Protein AF-A0AA45R4R8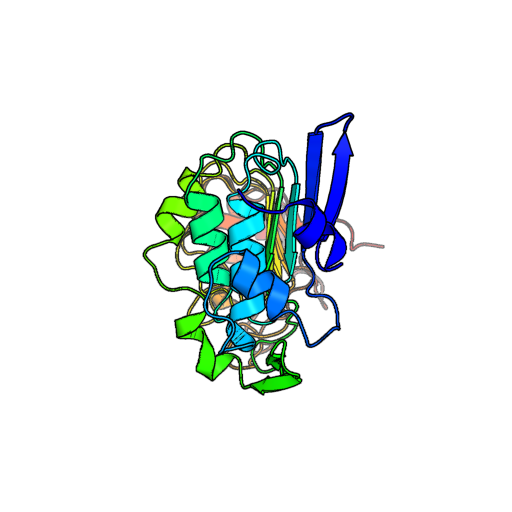-F1 (afdb_monomer_lite)

Organism: NCBI:txid103721

Secondary structure (DSSP, 8-state):
---HHHHHHTSSEEEEEETTEEEEEEEE--S-S--HHHHHHTTS-TT-GGGHHHHHHHHHHTSGGGTT-SEEEEE-SSHHHHHHHHHHHHHTS--TT--EEEEE---SSTTS-EE-TTS-EE-HHHHHHHH--SSHHHHHHHT-TT--EEEEES---B-----SS--EEEEES--BGGG-SS-S--TT-SEEEEE-S--TTSSPBPGGGGGG--TTT-TT--EEE-TT--B-TTS-HHHHHHH-GGGGG-SEEE---SSPPPTTTHHHHTTPBPPS---

Foldseek 3Di:
DQPVVVLVVQVQWDFDDDVQATAEIAGDRDQDQDCQVNLVVLVHDSPDSLQVSQSSLLSVLLDPRCLNYQEYEYAAQSLLNRQLSNLLSLLVAQNPRHAYYHDEHADQEQQPFGAGSNRDTDRSVVSLVSNDDDDSQVSSLVSHQNYAYYEYEYANADAADPHLRHAAYEYHEQHHPPQQQDHLADANHQEYAYQYQATNVRHQAALCSLLSPACVRHVNYAEYACQNGGHDPVDDNLVSLLPRNCLVRHQEYEHNDPDDDDPVSCVSCVNHDYDPPDD

InterPro domains:
  IPR032675 Leucine-rich repeat domain superfamily [G3DSA:3.80.10.10] (44-259)

Structure (mmCIF, N/CA/C/O backbone):
data_AF-A0AA45R4R8-F1
#
_entry.id   AF-A0AA45R4R8-F1
#
loop_
_atom_site.group_PDB
_atom_site.id
_atom_site.type_symbol
_atom_site.label_atom_id
_atom_site.label_alt_id
_atom_site.label_comp_id
_atom_site.label_asym_id
_atom_site.label_entity_id
_atom_site.label_seq_id
_atom_site.pdbx_PDB_ins_code
_atom_site.Cartn_x
_atom_site.Cartn_y
_atom_site.Cartn_z
_atom_site.occupancy
_atom_site.B_iso_or_equiv
_atom_site.auth_seq_id
_atom_site.auth_comp_id
_atom_site.auth_asym_id
_atom_site.auth_atom_id
_atom_site.pdbx_PDB_model_num
ATOM 1 N N . MET A 1 1 ? 11.208 4.753 -28.226 1.00 48.00 1 MET A N 1
ATOM 2 C CA . MET A 1 1 ? 10.082 3.809 -28.359 1.00 48.00 1 MET A CA 1
ATOM 3 C C . MET A 1 1 ? 10.448 2.648 -27.467 1.00 48.00 1 MET A C 1
ATOM 5 O O . MET A 1 1 ? 11.477 2.042 -27.729 1.00 48.00 1 MET A O 1
ATOM 9 N N . THR A 1 2 ? 9.737 2.469 -26.357 1.00 63.12 2 THR A N 1
ATOM 10 C CA . THR A 1 2 ? 10.031 1.411 -25.384 1.00 63.12 2 THR A CA 1
ATOM 11 C C . THR A 1 2 ? 9.861 0.058 -26.068 1.00 63.12 2 THR A C 1
ATOM 13 O O . THR A 1 2 ? 8.825 -0.179 -26.685 1.00 63.12 2 THR A O 1
ATOM 16 N N . ASP A 1 3 ? 10.874 -0.805 -26.006 1.00 75.25 3 ASP A N 1
ATOM 17 C CA . ASP A 1 3 ? 10.764 -2.176 -26.508 1.00 75.25 3 ASP A CA 1
ATOM 18 C C . ASP A 1 3 ? 9.999 -3.016 -25.477 1.00 75.25 3 ASP A C 1
ATOM 20 O O . ASP A 1 3 ? 10.563 -3.613 -24.557 1.00 75.25 3 ASP A O 1
ATOM 24 N N . PHE A 1 4 ? 8.672 -2.973 -25.586 1.00 81.25 4 PHE A N 1
ATOM 25 C CA . PHE A 1 4 ? 7.764 -3.654 -24.670 1.00 81.25 4 PHE A CA 1
ATOM 26 C C . PHE A 1 4 ? 7.923 -5.182 -24.719 1.00 81.25 4 PHE A C 1
ATOM 28 O O . PHE A 1 4 ? 7.744 -5.866 -23.709 1.00 81.25 4 PHE A O 1
ATOM 35 N N . ASP A 1 5 ? 8.309 -5.730 -25.874 1.00 82.69 5 ASP A N 1
ATOM 36 C CA . ASP A 1 5 ? 8.581 -7.158 -26.021 1.00 82.69 5 ASP A CA 1
ATOM 37 C C . ASP A 1 5 ? 9.864 -7.556 -25.286 1.00 82.69 5 ASP A C 1
ATOM 39 O O . ASP A 1 5 ? 9.907 -8.627 -24.671 1.00 82.69 5 ASP A O 1
ATOM 43 N N . ALA A 1 6 ? 10.876 -6.685 -25.261 1.00 85.25 6 ALA A N 1
ATOM 44 C CA . ALA A 1 6 ? 12.067 -6.889 -24.442 1.00 85.25 6 ALA A CA 1
ATOM 45 C C . ALA A 1 6 ? 11.764 -6.826 -22.932 1.00 85.25 6 ALA A C 1
ATOM 47 O O . ALA A 1 6 ? 12.234 -7.690 -22.192 1.00 85.25 6 ALA A O 1
ATOM 48 N N . LEU A 1 7 ? 10.915 -5.892 -22.477 1.00 87.88 7 LEU A N 1
ATOM 49 C CA . LEU A 1 7 ? 10.442 -5.849 -21.080 1.00 87.88 7 LEU A CA 1
ATOM 50 C C . LEU A 1 7 ? 9.675 -7.120 -20.688 1.00 87.88 7 LEU A C 1
ATOM 52 O O . LEU A 1 7 ? 9.859 -7.643 -19.590 1.00 87.88 7 LEU A O 1
ATOM 56 N N . ARG A 1 8 ? 8.838 -7.648 -21.589 1.00 85.38 8 ARG A N 1
ATOM 57 C CA . ARG A 1 8 ? 8.123 -8.914 -21.368 1.00 85.38 8 ARG A CA 1
ATOM 58 C C . ARG A 1 8 ? 9.086 -10.105 -21.322 1.00 85.38 8 ARG A C 1
ATOM 60 O O . ARG A 1 8 ? 8.901 -11.015 -20.519 1.00 85.38 8 ARG A O 1
ATOM 67 N N . SER A 1 9 ? 10.111 -10.097 -22.172 1.00 87.88 9 SER A N 1
ATOM 68 C CA . SER A 1 9 ? 11.097 -11.179 -22.277 1.00 87.88 9 SER A CA 1
ATOM 69 C C . SER A 1 9 ? 12.081 -11.228 -21.103 1.00 87.88 9 SER A C 1
ATOM 71 O O . SER A 1 9 ? 12.643 -12.289 -20.845 1.00 87.88 9 SER A O 1
ATOM 73 N N . ASP A 1 10 ? 12.264 -10.122 -20.371 1.00 90.62 10 ASP A N 1
ATOM 74 C CA . ASP A 1 10 ? 13.063 -10.071 -19.135 1.00 90.62 10 ASP A CA 1
ATOM 75 C C . ASP A 1 10 ? 12.525 -11.007 -18.036 1.00 90.62 10 ASP A C 1
ATOM 77 O O . ASP A 1 10 ? 13.273 -11.465 -17.174 1.00 90.62 10 ASP A O 1
ATOM 81 N N . GLY A 1 11 ? 11.225 -11.315 -18.073 1.00 90.25 11 GLY A N 1
ATOM 82 C CA . GLY A 1 11 ? 10.581 -12.231 -17.132 1.00 90.25 11 GLY A CA 1
ATOM 83 C C . GLY A 1 11 ? 10.230 -11.613 -15.778 1.00 90.25 11 GLY A C 1
ATOM 84 O O . GLY A 1 11 ? 9.613 -12.297 -14.964 1.00 90.25 11 GLY A O 1
ATOM 85 N N . SER A 1 12 ? 10.563 -10.337 -15.537 1.00 94.12 12 SER A N 1
ATOM 86 C CA . SER A 1 12 ? 10.172 -9.637 -14.301 1.00 94.12 12 SER A CA 1
ATOM 87 C C . SER A 1 12 ? 8.711 -9.177 -14.278 1.00 94.12 12 SER A C 1
ATOM 89 O O . SER A 1 12 ? 8.195 -8.805 -13.227 1.00 94.12 12 SER A O 1
ATOM 91 N N . TRP A 1 13 ? 8.036 -9.195 -15.431 1.00 94.81 13 TRP A N 1
ATOM 92 C CA . TRP A 1 13 ? 6.640 -8.789 -15.579 1.00 94.81 13 TRP A CA 1
ATOM 93 C C . TRP A 1 13 ? 5.748 -9.980 -15.913 1.00 94.81 13 TRP A C 1
ATOM 95 O O . TRP A 1 13 ? 5.950 -10.664 -16.917 1.00 94.81 13 TRP A O 1
ATOM 105 N N . GLN A 1 14 ? 4.705 -10.172 -15.113 1.00 95.38 14 GLN A N 1
ATOM 106 C CA . GLN A 1 14 ? 3.594 -11.068 -15.421 1.00 95.38 14 GLN A CA 1
ATOM 107 C C . GLN A 1 14 ? 2.384 -10.215 -15.788 1.00 95.38 14 GLN A C 1
ATOM 109 O O . GLN A 1 14 ? 2.010 -9.314 -15.041 1.00 95.38 14 GLN A O 1
ATOM 114 N N . LEU A 1 15 ? 1.799 -10.463 -16.959 1.00 95.62 15 LEU A N 1
ATOM 115 C CA . LEU A 1 15 ? 0.770 -9.601 -17.537 1.00 95.62 15 LEU A CA 1
ATOM 116 C C . LEU A 1 15 ? -0.532 -10.370 -17.720 1.00 95.62 15 LEU A C 1
ATOM 118 O O . LEU A 1 15 ? -0.541 -11.463 -18.287 1.00 95.62 15 LEU A O 1
ATOM 122 N N . THR A 1 16 ? -1.628 -9.746 -17.314 1.00 96.19 16 THR A N 1
ATOM 123 C CA . THR A 1 16 ? -2.989 -10.211 -17.575 1.00 96.19 16 THR A CA 1
ATOM 124 C C . THR A 1 16 ? -3.580 -9.367 -18.692 1.00 96.19 16 THR A C 1
ATOM 126 O O . THR A 1 16 ? -3.574 -8.134 -18.616 1.00 96.19 16 THR A O 1
ATOM 129 N N . THR A 1 17 ? -4.103 -10.018 -19.732 1.00 94.12 17 THR A N 1
ATOM 130 C CA . THR A 1 17 ? -4.725 -9.340 -20.871 1.00 94.12 17 THR A CA 1
ATOM 131 C C . THR A 1 17 ? -6.212 -9.647 -20.982 1.00 94.12 17 THR A C 1
ATOM 133 O O . THR A 1 17 ? -6.658 -10.770 -20.750 1.00 94.12 17 THR A O 1
ATOM 136 N N . THR A 1 18 ? -6.979 -8.643 -21.398 1.00 92.75 18 THR A N 1
ATOM 137 C CA . THR A 1 18 ? -8.381 -8.788 -21.795 1.00 92.75 18 THR A CA 1
ATOM 138 C C . THR A 1 18 ? -8.497 -8.373 -23.256 1.00 92.75 18 THR A C 1
ATOM 140 O O . THR A 1 18 ? -8.450 -7.189 -23.585 1.00 92.75 18 THR A O 1
ATOM 143 N N . GLY A 1 19 ? -8.604 -9.356 -24.152 1.00 91.19 19 GLY A N 1
ATOM 144 C CA . GLY A 1 19 ? -8.477 -9.109 -25.588 1.00 91.19 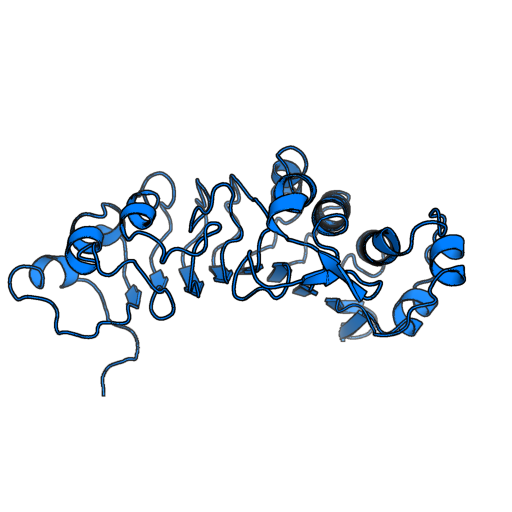19 GLY A CA 1
ATOM 145 C C . GLY A 1 19 ? -7.049 -8.692 -25.950 1.00 91.19 19 GLY A C 1
ATOM 146 O O . GLY A 1 19 ? -6.104 -9.429 -25.675 1.00 91.19 19 GLY A O 1
ATOM 147 N N . ASP A 1 20 ? -6.903 -7.524 -26.570 1.00 88.62 20 ASP A N 1
ATOM 148 C CA . ASP A 1 20 ? -5.627 -6.923 -26.978 1.00 88.62 20 ASP A CA 1
ATOM 149 C C . ASP A 1 20 ? -5.032 -5.960 -25.935 1.00 88.62 20 ASP A C 1
ATOM 151 O O . ASP A 1 20 ? -3.923 -5.462 -26.123 1.00 88.62 20 ASP A O 1
ATOM 155 N N . ARG A 1 21 ? -5.740 -5.712 -24.827 1.00 92.06 21 ARG A N 1
ATOM 156 C CA . ARG A 1 21 ? -5.342 -4.759 -23.782 1.00 92.06 21 ARG A CA 1
ATOM 157 C C . ARG A 1 21 ? -4.719 -5.454 -22.588 1.00 92.06 21 ARG A C 1
ATOM 159 O O . ARG A 1 21 ? -5.156 -6.536 -22.196 1.00 92.06 21 ARG A O 1
ATOM 166 N N . ILE A 1 22 ? -3.748 -4.794 -21.968 1.00 93.81 22 ILE A N 1
ATOM 167 C CA . ILE A 1 22 ? -3.160 -5.213 -20.695 1.00 93.81 22 ILE A CA 1
ATOM 168 C C . ILE A 1 22 ? -3.995 -4.593 -19.580 1.00 93.81 22 ILE A C 1
ATOM 170 O O . ILE A 1 22 ? -4.056 -3.375 -19.459 1.00 93.81 22 ILE A O 1
ATOM 174 N N . THR A 1 23 ? -4.648 -5.434 -18.784 1.00 96.69 23 THR A N 1
ATOM 175 C CA . THR A 1 23 ? -5.537 -5.000 -17.695 1.00 96.69 23 THR A CA 1
ATOM 176 C C . THR A 1 23 ? -4.943 -5.273 -16.319 1.00 96.69 23 THR A C 1
ATOM 178 O O . THR A 1 23 ? -5.336 -4.637 -15.349 1.00 96.69 23 THR A O 1
ATOM 181 N N . GLY A 1 24 ? -3.976 -6.185 -16.215 1.00 97.69 24 GLY A N 1
ATOM 182 C CA . GLY A 1 24 ? -3.270 -6.462 -14.967 1.00 97.69 24 GLY A CA 1
ATOM 183 C C . GLY A 1 24 ? -1.773 -6.615 -15.184 1.00 97.69 24 GLY A C 1
ATOM 184 O O . GLY A 1 24 ? -1.350 -7.120 -16.228 1.00 97.69 24 GLY A O 1
ATOM 185 N N . ALA A 1 25 ? -0.978 -6.209 -14.199 1.00 97.44 25 ALA A N 1
ATOM 186 C CA . ALA A 1 25 ? 0.463 -6.423 -14.209 1.00 97.44 25 ALA A CA 1
ATOM 187 C C . ALA A 1 25 ? 0.996 -6.708 -12.803 1.00 97.44 25 ALA A C 1
ATOM 189 O O . ALA A 1 25 ? 0.637 -6.025 -11.851 1.00 97.44 25 ALA A O 1
ATOM 190 N N . VAL A 1 26 ? 1.890 -7.688 -12.697 1.00 97.50 26 VAL A N 1
ATOM 191 C CA . VAL A 1 26 ? 2.641 -8.002 -11.479 1.00 97.50 26 VAL A CA 1
ATOM 192 C C . VAL A 1 26 ? 4.124 -7.897 -11.800 1.00 97.50 26 VAL A C 1
ATOM 194 O O . VAL A 1 26 ? 4.614 -8.573 -12.709 1.00 97.50 26 VAL A O 1
ATOM 197 N N . PHE A 1 27 ? 4.836 -7.061 -11.054 1.00 96.12 27 PHE A N 1
ATOM 198 C CA . PHE A 1 27 ? 6.282 -6.930 -11.126 1.00 96.12 27 PHE A CA 1
ATOM 199 C C . PHE A 1 27 ? 6.950 -7.674 -9.977 1.00 96.12 27 PHE A C 1
ATOM 201 O O . PHE A 1 27 ? 6.697 -7.387 -8.806 1.00 96.12 27 PHE A O 1
ATOM 208 N N . ARG A 1 28 ? 7.845 -8.596 -10.326 1.00 94.25 28 ARG A N 1
ATOM 209 C CA . ARG A 1 28 ? 8.790 -9.247 -9.415 1.00 94.25 28 ARG A CA 1
ATOM 210 C C . ARG A 1 28 ? 10.097 -9.407 -10.164 1.00 94.25 28 ARG A C 1
ATOM 212 O O . ARG A 1 28 ? 10.117 -10.092 -11.182 1.00 94.25 28 ARG A O 1
ATOM 219 N N . LEU A 1 29 ? 11.176 -8.804 -9.677 1.00 92.00 29 LEU A N 1
ATOM 220 C CA . LEU A 1 29 ? 12.453 -8.852 -10.381 1.00 92.00 29 LEU A CA 1
ATOM 221 C C . LEU A 1 29 ? 12.914 -10.305 -10.597 1.00 92.00 29 LEU A C 1
ATOM 223 O O . LEU A 1 29 ? 13.126 -11.057 -9.645 1.00 92.00 29 LEU A O 1
ATOM 227 N N . ALA A 1 30 ? 13.069 -10.713 -11.858 1.00 90.06 30 ALA A N 1
ATOM 228 C CA . ALA A 1 30 ? 13.475 -12.073 -12.179 1.00 90.06 30 ALA A CA 1
ATOM 229 C C . ALA A 1 30 ? 14.954 -12.316 -11.805 1.00 90.06 30 ALA A C 1
ATOM 231 O O . ALA A 1 30 ? 15.800 -11.427 -11.976 1.00 90.06 30 ALA A O 1
ATOM 232 N N . PRO A 1 31 ? 15.310 -13.523 -11.333 1.00 77.50 31 PRO A N 1
ATOM 233 C CA . PRO A 1 31 ? 16.672 -13.843 -10.918 1.00 77.50 31 PRO A CA 1
ATOM 234 C C . PRO A 1 31 ? 17.593 -14.063 -12.132 1.00 77.50 31 PRO A C 1
ATOM 236 O O . PRO A 1 31 ? 17.804 -15.191 -12.566 1.00 77.50 31 PRO A O 1
ATOM 239 N N . THR A 1 32 ? 18.155 -12.986 -12.687 1.00 68.88 32 THR A N 1
ATOM 240 C CA . THR A 1 32 ? 19.119 -13.008 -13.808 1.00 68.88 32 THR A CA 1
ATOM 241 C C . THR A 1 32 ? 19.990 -11.735 -13.807 1.00 68.88 32 THR A C 1
ATOM 243 O O . THR A 1 32 ? 19.524 -10.663 -14.182 1.00 68.88 32 THR A O 1
ATOM 246 N N . PRO A 1 33 ? 21.270 -11.793 -13.394 1.00 65.31 33 PRO A N 1
ATOM 247 C CA . PRO A 1 33 ? 22.048 -10.591 -13.074 1.00 65.31 33 PRO A CA 1
ATOM 248 C C . PRO A 1 33 ? 22.638 -9.818 -14.269 1.00 65.31 33 PRO A C 1
ATOM 250 O O . PRO A 1 33 ? 23.415 -8.900 -14.034 1.00 65.31 33 PRO A O 1
ATOM 253 N N . ASP A 1 34 ? 22.308 -10.129 -15.529 1.00 78.44 34 ASP A N 1
ATOM 254 C CA . ASP A 1 34 ? 22.766 -9.317 -16.672 1.00 78.44 34 ASP A CA 1
ATOM 255 C C . ASP A 1 34 ? 21.592 -8.776 -17.493 1.00 78.44 34 ASP A C 1
ATOM 257 O O . ASP A 1 34 ? 21.043 -9.448 -18.365 1.00 78.44 34 ASP A O 1
ATOM 261 N N . ARG A 1 35 ? 21.217 -7.531 -17.186 1.00 90.50 35 ARG A N 1
ATOM 262 C CA . ARG A 1 35 ? 20.201 -6.740 -17.894 1.00 90.50 35 ARG A CA 1
ATOM 263 C C . ARG A 1 35 ? 20.814 -5.546 -18.606 1.00 90.50 35 ARG A C 1
ATOM 265 O O . ARG A 1 35 ? 20.089 -4.668 -19.070 1.00 90.50 35 ARG A O 1
ATOM 272 N N . ARG A 1 36 ? 22.145 -5.497 -18.703 1.00 92.44 36 ARG A N 1
ATOM 273 C CA . ARG A 1 36 ? 22.871 -4.311 -19.154 1.00 92.44 36 ARG A CA 1
ATOM 274 C C . ARG A 1 36 ? 22.377 -3.834 -20.518 1.00 92.44 36 ARG A C 1
ATOM 276 O O . ARG A 1 36 ? 22.030 -2.670 -20.672 1.00 92.44 36 ARG A O 1
ATOM 283 N N . ALA A 1 37 ? 22.285 -4.752 -21.481 1.00 90.88 37 ALA A N 1
ATOM 284 C CA . ALA A 1 37 ? 21.843 -4.437 -22.837 1.00 90.88 37 ALA A CA 1
ATOM 285 C C . ALA A 1 37 ? 20.395 -3.916 -22.887 1.00 90.88 37 ALA A C 1
ATOM 287 O O . ALA A 1 37 ? 20.102 -3.006 -23.658 1.00 90.88 37 ALA A O 1
ATOM 288 N N . LEU A 1 38 ? 19.501 -4.462 -22.055 1.00 92.25 38 LEU A N 1
ATOM 289 C CA . LEU A 1 38 ? 18.117 -3.997 -21.952 1.00 92.25 38 LEU A CA 1
ATOM 290 C C . LEU A 1 38 ? 18.064 -2.580 -21.369 1.00 92.25 38 LEU A C 1
ATOM 292 O O . LEU A 1 38 ? 17.417 -1.709 -21.937 1.00 92.25 38 LEU A O 1
ATOM 296 N N . VAL A 1 39 ? 18.791 -2.326 -20.283 1.00 93.12 39 VAL A N 1
ATOM 297 C CA . VAL A 1 39 ? 18.846 -1.009 -19.630 1.00 93.12 39 VAL A CA 1
ATOM 298 C C . VAL A 1 39 ? 19.445 0.056 -20.556 1.00 93.12 39 VAL A C 1
ATOM 300 O O . VAL A 1 39 ? 18.885 1.146 -20.669 1.00 93.12 39 VAL A O 1
ATOM 303 N N . GLU A 1 40 ? 20.517 -0.270 -21.288 1.00 92.31 40 GLU A N 1
ATOM 304 C CA . GLU A 1 40 ? 21.096 0.616 -22.311 1.00 92.31 40 GLU A CA 1
ATOM 305 C C . GLU A 1 40 ? 20.094 0.890 -23.446 1.00 92.31 40 GLU A C 1
ATOM 307 O O . GLU A 1 40 ? 19.953 2.033 -23.885 1.00 92.31 40 GLU A O 1
ATOM 312 N N . ALA A 1 41 ? 19.348 -0.127 -23.895 1.00 90.31 41 ALA A N 1
ATOM 313 C CA . ALA A 1 41 ? 18.316 0.026 -24.924 1.00 90.31 41 ALA A CA 1
ATOM 314 C C . ALA A 1 41 ? 17.124 0.882 -24.459 1.00 90.31 41 ALA A C 1
ATOM 316 O O . ALA A 1 41 ? 16.517 1.586 -25.269 1.00 90.31 41 ALA A O 1
ATOM 317 N N . LEU A 1 42 ? 16.817 0.866 -23.158 1.00 90.50 42 LEU A N 1
ATOM 318 C CA . LEU A 1 42 ? 15.832 1.745 -22.521 1.00 90.50 42 LEU A CA 1
ATOM 319 C C . LEU A 1 42 ? 16.356 3.179 -22.309 1.00 90.50 42 LEU A C 1
ATOM 321 O O . LEU A 1 42 ? 15.588 4.055 -21.920 1.00 90.50 42 LEU A O 1
ATOM 325 N N . GLY A 1 43 ? 17.630 3.445 -22.621 1.00 87.44 43 GLY A N 1
ATOM 326 C CA . GLY A 1 43 ? 18.230 4.780 -22.585 1.00 87.44 43 GLY A CA 1
ATOM 327 C C . GLY A 1 43 ? 18.735 5.215 -21.210 1.00 87.44 43 GLY A C 1
ATOM 328 O O . GLY A 1 43 ? 18.973 6.406 -21.010 1.00 87.44 43 GLY A O 1
ATOM 329 N N . ALA A 1 44 ? 18.900 4.281 -20.273 1.00 89.81 44 ALA A N 1
ATOM 330 C CA . ALA A 1 44 ? 19.420 4.551 -18.937 1.00 89.81 44 ALA A CA 1
ATOM 331 C C . ALA A 1 44 ? 20.902 4.163 -18.807 1.00 89.81 44 ALA A C 1
ATOM 333 O O . ALA A 1 44 ? 21.440 3.388 -19.602 1.00 89.81 44 ALA A O 1
ATOM 334 N N . ASP A 1 45 ? 21.571 4.704 -17.785 1.00 87.94 45 ASP A N 1
ATOM 335 C CA . ASP A 1 45 ? 22.930 4.288 -17.447 1.00 87.94 45 ASP A CA 1
ATOM 336 C C . ASP A 1 45 ? 22.922 2.861 -16.882 1.00 87.94 45 ASP A C 1
ATOM 338 O O . ASP A 1 45 ? 22.366 2.598 -15.818 1.00 87.94 45 ASP A O 1
ATOM 342 N N . ALA A 1 46 ? 23.564 1.939 -17.597 1.00 89.12 46 ALA A N 1
ATOM 343 C CA . ALA A 1 46 ? 23.682 0.546 -17.186 1.00 89.12 46 ALA A CA 1
ATOM 344 C C . ALA A 1 46 ? 24.967 0.246 -16.392 1.00 89.12 46 ALA A C 1
ATOM 346 O O . ALA A 1 46 ? 25.341 -0.919 -16.237 1.00 89.12 46 ALA A O 1
ATOM 347 N N . SER A 1 47 ? 25.693 1.270 -15.934 1.00 89.75 47 SER A N 1
ATOM 348 C CA . SER A 1 47 ? 26.885 1.107 -15.094 1.00 89.75 47 SER A CA 1
ATOM 349 C C . SER A 1 47 ? 26.569 0.656 -13.664 1.00 89.75 47 SER A C 1
ATOM 351 O O . SER A 1 47 ? 27.412 -0.006 -13.058 1.00 89.75 47 SER A O 1
ATOM 353 N N . ASP A 1 48 ? 25.359 0.942 -13.175 1.00 88.38 48 ASP A N 1
ATOM 354 C CA . ASP A 1 48 ? 24.907 0.624 -11.821 1.00 88.38 48 ASP A CA 1
ATOM 355 C C . ASP A 1 48 ? 23.730 -0.372 -11.830 1.00 88.38 48 ASP A C 1
ATOM 357 O O . ASP A 1 48 ? 22.589 0.018 -12.098 1.00 88.38 48 ASP A O 1
ATOM 361 N N . PRO A 1 49 ? 23.984 -1.665 -11.553 1.00 88.06 49 PRO A N 1
ATOM 362 C CA . PRO A 1 49 ? 22.941 -2.680 -11.523 1.00 88.06 49 PRO A CA 1
ATOM 363 C C . PRO A 1 49 ? 21.872 -2.496 -10.441 1.00 88.06 49 PRO A C 1
ATOM 365 O O . PRO A 1 49 ? 20.754 -2.961 -10.647 1.00 88.06 49 PRO A O 1
ATOM 368 N N . GLU A 1 50 ? 22.164 -1.793 -9.339 1.00 86.12 50 GLU A N 1
ATOM 369 C CA . GLU A 1 50 ? 21.177 -1.533 -8.273 1.00 86.12 50 GLU A CA 1
ATOM 370 C C . GLU A 1 50 ? 20.067 -0.572 -8.747 1.00 86.12 50 GLU A C 1
ATOM 372 O O . GLU A 1 50 ? 18.990 -0.514 -8.161 1.00 86.12 50 GLU A O 1
ATOM 377 N N . GLN A 1 51 ? 20.284 0.147 -9.856 1.00 88.38 51 GLN A N 1
ATOM 378 C CA . GLN A 1 51 ? 19.289 1.037 -10.462 1.00 88.38 51 GLN A CA 1
ATOM 379 C C . GLN A 1 51 ? 18.413 0.348 -11.512 1.00 88.38 51 GLN A C 1
ATOM 381 O O . GLN A 1 51 ? 17.396 0.912 -11.924 1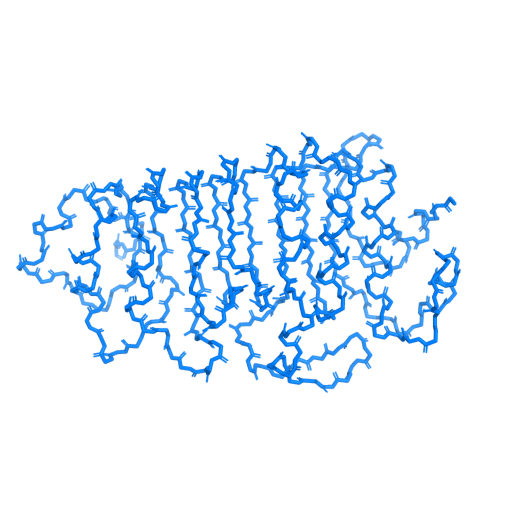.00 88.38 51 GLN A O 1
ATOM 386 N N . TRP A 1 52 ? 18.790 -0.843 -11.986 1.00 92.19 52 TRP A N 1
ATOM 387 C CA . TRP A 1 52 ? 18.147 -1.472 -13.142 1.00 92.19 52 TRP A CA 1
ATOM 388 C C . TRP A 1 52 ? 16.671 -1.785 -12.896 1.00 92.19 52 TRP A C 1
ATOM 390 O O . TRP A 1 52 ? 15.863 -1.577 -13.798 1.00 92.19 52 TRP A O 1
ATOM 400 N N . GLU A 1 53 ? 16.303 -2.208 -11.683 1.00 93.00 53 GLU A N 1
ATOM 401 C CA . GLU A 1 53 ? 14.902 -2.436 -11.307 1.00 93.00 53 GLU A CA 1
ATOM 402 C C . GLU A 1 53 ? 14.043 -1.188 -11.560 1.00 93.00 53 GLU A C 1
ATOM 404 O O . GLU A 1 53 ? 13.012 -1.257 -12.234 1.00 93.00 53 GLU A O 1
ATOM 409 N N . SER A 1 54 ? 14.513 -0.029 -11.094 1.00 91.31 54 SER A N 1
ATOM 410 C CA . SER A 1 54 ? 13.803 1.240 -11.250 1.00 91.31 54 SER A CA 1
ATOM 411 C C . SER A 1 54 ? 13.609 1.632 -12.721 1.00 91.31 54 SER A C 1
ATOM 413 O O . SER A 1 54 ? 12.559 2.163 -13.080 1.00 91.31 54 SER A O 1
ATOM 415 N N . VAL A 1 55 ? 14.578 1.309 -13.589 1.00 93.25 55 VAL A N 1
ATOM 416 C CA . VAL A 1 55 ? 14.504 1.566 -15.036 1.00 93.25 55 VAL A CA 1
ATOM 417 C C . VAL A 1 55 ? 13.434 0.695 -15.690 1.00 93.25 55 VAL A C 1
ATOM 419 O O . VAL A 1 55 ? 12.668 1.186 -16.518 1.00 93.25 55 VAL A O 1
ATOM 422 N N . LEU A 1 56 ? 13.347 -0.588 -15.321 1.00 94.25 56 LEU A N 1
ATOM 423 C CA . LEU A 1 56 ? 12.316 -1.492 -15.844 1.00 94.25 56 LEU A CA 1
ATOM 424 C C . LEU A 1 56 ? 10.910 -1.037 -15.433 1.00 94.25 56 LEU A C 1
ATOM 426 O O . LEU A 1 56 ? 9.993 -1.051 -16.258 1.00 94.25 56 LEU A O 1
ATOM 430 N N . LEU A 1 57 ? 10.757 -0.618 -14.173 1.00 93.88 57 LEU A N 1
ATOM 431 C CA . LEU A 1 57 ? 9.517 -0.064 -13.631 1.00 93.88 57 LEU A CA 1
ATOM 432 C C . LEU A 1 57 ? 9.100 1.199 -14.379 1.00 93.88 57 LEU A C 1
ATOM 434 O O . LEU A 1 57 ? 7.994 1.259 -14.915 1.00 93.88 57 LEU A O 1
ATOM 438 N N . GLU A 1 58 ? 9.994 2.181 -14.473 1.00 93.38 58 GLU A N 1
ATOM 439 C CA . GLU A 1 58 ? 9.734 3.438 -15.171 1.00 93.38 58 GLU A CA 1
ATOM 440 C C . GLU A 1 58 ? 9.369 3.199 -16.642 1.00 93.38 58 GLU A C 1
ATOM 442 O O . GLU A 1 58 ? 8.371 3.736 -17.129 1.00 93.38 58 GLU A O 1
ATOM 447 N N . ALA A 1 59 ? 10.123 2.352 -17.346 1.00 94.19 59 ALA A N 1
ATOM 448 C CA . ALA A 1 59 ? 9.891 2.065 -18.756 1.00 94.19 59 ALA A CA 1
ATOM 449 C C . ALA A 1 59 ? 8.517 1.429 -19.010 1.00 94.19 59 ALA A C 1
ATOM 451 O O . ALA A 1 59 ? 7.822 1.835 -19.942 1.00 94.19 59 ALA A O 1
ATOM 452 N N . PHE A 1 60 ? 8.109 0.457 -18.188 1.00 94.38 60 PHE A N 1
ATOM 453 C CA . PHE A 1 60 ? 6.805 -0.194 -18.315 1.00 94.38 60 PHE A CA 1
ATOM 454 C C . PHE A 1 60 ? 5.660 0.746 -17.936 1.00 94.38 60 PHE A C 1
ATOM 456 O O . PHE A 1 60 ? 4.681 0.891 -18.673 1.00 94.38 60 PHE A O 1
ATOM 463 N N . LEU A 1 61 ? 5.779 1.418 -16.790 1.00 93.50 61 LEU A N 1
ATOM 464 C CA . LEU A 1 61 ? 4.728 2.295 -16.294 1.00 93.50 61 LEU A CA 1
ATOM 465 C C . LEU A 1 61 ? 4.538 3.474 -17.254 1.00 93.50 61 LEU A C 1
ATOM 467 O O . LEU A 1 61 ? 3.410 3.832 -17.563 1.00 93.50 61 LEU A O 1
ATOM 471 N N . THR A 1 62 ? 5.589 4.031 -17.847 1.00 91.69 62 THR A N 1
ATOM 472 C CA . THR A 1 62 ? 5.448 5.113 -18.839 1.00 91.69 62 THR A CA 1
ATOM 473 C C . THR A 1 62 ? 5.107 4.630 -20.258 1.00 91.69 62 THR A C 1
ATOM 475 O O . THR A 1 62 ? 4.893 5.453 -21.159 1.00 91.69 62 THR A O 1
ATOM 478 N N . ALA A 1 63 ? 4.996 3.322 -20.498 1.00 91.12 63 ALA A N 1
ATOM 479 C CA . ALA A 1 63 ? 4.584 2.781 -21.790 1.00 91.12 63 ALA A CA 1
ATOM 480 C C . ALA A 1 63 ? 3.081 3.047 -22.050 1.00 91.12 63 ALA A C 1
ATOM 482 O O . ALA A 1 63 ? 2.267 2.901 -21.138 1.00 91.12 63 ALA A O 1
ATOM 483 N N . PRO A 1 64 ? 2.664 3.464 -23.261 1.00 90.44 64 PRO A N 1
ATOM 484 C CA . PRO A 1 64 ? 1.241 3.593 -23.606 1.00 90.44 64 PRO A CA 1
ATOM 485 C C . PRO A 1 64 ? 0.426 2.309 -23.384 1.00 90.44 64 PRO A C 1
ATOM 487 O O . PRO A 1 64 ? -0.751 2.376 -23.047 1.00 90.44 64 PRO A O 1
ATOM 490 N N . GLU A 1 65 ? 1.056 1.148 -23.533 1.00 90.88 65 GLU A N 1
ATOM 491 C CA . GLU A 1 65 ? 0.465 -0.180 -23.375 1.00 90.88 65 GLU A CA 1
ATOM 492 C C . GLU A 1 65 ? -0.022 -0.459 -21.942 1.00 90.88 65 GLU A C 1
ATOM 494 O O . GLU A 1 65 ? -0.886 -1.312 -21.752 1.00 90.88 65 GLU A O 1
ATOM 499 N N . SER A 1 66 ? 0.494 0.265 -20.940 1.00 91.88 66 SER A N 1
ATOM 500 C CA . SER A 1 66 ? 0.085 0.149 -19.532 1.00 91.88 66 SER A CA 1
ATOM 501 C C . SER A 1 66 ? -0.991 1.166 -19.117 1.00 91.88 66 SER A C 1
ATOM 503 O O . SER A 1 66 ? -1.306 1.294 -17.932 1.00 91.88 66 SER A O 1
ATOM 505 N N . ALA A 1 67 ? -1.556 1.927 -20.062 1.00 90.62 67 ALA A N 1
ATOM 506 C CA . ALA A 1 67 ? -2.546 2.964 -19.758 1.00 90.62 67 ALA A CA 1
ATOM 507 C C . ALA A 1 67 ? -3.872 2.398 -19.215 1.00 90.62 67 ALA A C 1
ATOM 509 O O . ALA A 1 67 ? -4.492 3.019 -18.355 1.00 90.62 67 ALA A O 1
ATOM 510 N N . ASP A 1 68 ? -4.264 1.209 -19.681 1.00 93.56 68 ASP A N 1
ATOM 511 C CA . ASP A 1 68 ? -5.553 0.568 -19.376 1.00 93.56 68 ASP A CA 1
ATOM 512 C C . ASP A 1 68 ? -5.482 -0.411 -18.185 1.00 93.56 68 ASP A C 1
ATOM 514 O O . ASP A 1 68 ? -6.389 -1.224 -17.989 1.00 93.56 68 ASP A O 1
ATOM 518 N N . LEU A 1 69 ? -4.411 -0.357 -17.385 1.00 96.81 69 LEU A N 1
ATOM 519 C CA . LEU A 1 69 ? -4.284 -1.196 -16.194 1.00 96.81 69 LEU A CA 1
ATOM 520 C C . LEU A 1 69 ? -5.428 -0.926 -15.215 1.00 96.81 69 LEU A C 1
ATOM 522 O O . LEU A 1 69 ? -5.665 0.216 -14.826 1.00 96.81 69 LEU A O 1
ATOM 526 N N . THR A 1 70 ? -6.081 -2.000 -14.777 1.00 98.00 70 THR A N 1
ATOM 527 C CA . THR A 1 70 ? -7.083 -1.991 -13.708 1.00 98.00 70 THR A CA 1
ATOM 528 C C . THR A 1 70 ? -6.534 -2.511 -12.387 1.00 98.00 70 THR A C 1
ATOM 530 O O . THR A 1 70 ? -7.031 -2.115 -11.337 1.00 98.00 70 THR A O 1
ATOM 533 N N . SER A 1 71 ? -5.496 -3.351 -12.431 1.00 98.19 71 SER A N 1
ATOM 534 C CA . SER A 1 71 ? -4.799 -3.877 -11.254 1.00 98.19 71 SER A CA 1
ATOM 535 C C . SER A 1 71 ? -3.284 -3.883 -11.480 1.00 98.19 71 SER A C 1
ATOM 537 O O . SER A 1 71 ? -2.812 -4.193 -12.581 1.00 98.19 71 SER A O 1
ATOM 539 N N . LEU A 1 72 ? -2.517 -3.506 -10.460 1.00 97.94 72 LEU A N 1
ATOM 540 C CA . LEU A 1 72 ? -1.059 -3.450 -10.507 1.00 97.94 72 LEU A CA 1
ATOM 541 C C . LEU A 1 72 ? -0.462 -3.924 -9.184 1.00 97.94 72 LEU A C 1
ATOM 543 O O . LEU A 1 72 ? -0.811 -3.405 -8.129 1.00 97.94 72 LEU A O 1
ATOM 547 N N . GLU A 1 73 ? 0.504 -4.833 -9.250 1.00 97.62 73 GLU A N 1
ATOM 548 C CA . GLU A 1 73 ? 1.296 -5.252 -8.096 1.00 97.62 73 GLU A CA 1
ATOM 549 C C . GLU A 1 73 ? 2.781 -4.993 -8.345 1.00 97.62 73 GLU A C 1
ATOM 551 O O . GLU A 1 73 ? 3.345 -5.466 -9.331 1.00 97.62 73 GLU A O 1
ATOM 556 N N . LEU A 1 74 ? 3.428 -4.243 -7.455 1.00 95.00 74 LEU A N 1
ATOM 557 C CA . LEU A 1 74 ? 4.849 -3.916 -7.517 1.00 95.00 74 LEU A CA 1
ATOM 558 C C . LEU A 1 74 ? 5.557 -4.451 -6.270 1.00 95.00 74 LEU A C 1
ATOM 560 O O . LEU A 1 74 ? 5.479 -3.839 -5.205 1.00 95.00 74 LEU A O 1
ATOM 564 N N . HIS A 1 75 ? 6.272 -5.568 -6.429 1.00 93.06 75 HIS A N 1
ATOM 565 C CA . HIS A 1 75 ? 7.137 -6.145 -5.399 1.00 93.06 75 HIS A CA 1
ATOM 566 C C . HIS A 1 75 ? 8.577 -5.699 -5.651 1.00 93.06 75 HIS A C 1
ATOM 568 O O . HIS A 1 75 ? 9.313 -6.296 -6.441 1.00 93.06 75 HIS A O 1
ATOM 574 N N . LEU A 1 76 ? 8.950 -4.598 -5.013 1.00 90.50 76 LEU A N 1
ATOM 575 C CA . LEU A 1 76 ? 10.227 -3.922 -5.195 1.00 90.50 76 LEU A CA 1
ATOM 576 C C . LEU A 1 76 ? 11.311 -4.670 -4.434 1.00 90.50 76 LEU A C 1
ATOM 578 O O . LEU A 1 76 ? 11.148 -4.891 -3.245 1.00 90.50 76 LEU A O 1
ATOM 582 N N . THR A 1 77 ? 12.425 -5.014 -5.069 1.00 88.94 77 THR A N 1
ATOM 583 C CA . THR A 1 77 ? 13.609 -5.591 -4.414 1.00 88.94 77 THR A CA 1
ATOM 584 C C . THR A 1 77 ? 14.541 -4.476 -3.939 1.00 88.94 77 THR A C 1
ATOM 586 O O . THR A 1 77 ? 14.970 -4.472 -2.785 1.00 88.94 77 THR A O 1
ATOM 589 N N . ASP A 1 78 ? 14.768 -3.468 -4.782 1.00 86.81 78 ASP A N 1
ATOM 590 C CA . ASP A 1 78 ? 15.600 -2.295 -4.509 1.00 86.81 78 ASP A CA 1
ATOM 591 C C . ASP A 1 78 ? 14.722 -1.092 -4.142 1.00 86.81 78 ASP A C 1
ATOM 593 O O . ASP A 1 78 ? 14.791 -0.028 -4.757 1.00 86.81 78 ASP A O 1
ATOM 597 N N . PHE A 1 79 ? 13.856 -1.248 -3.132 1.00 81.94 79 PHE A N 1
ATOM 598 C CA . PHE A 1 79 ? 12.831 -0.246 -2.787 1.00 81.94 79 PHE A CA 1
ATOM 599 C C . PHE A 1 79 ? 13.389 1.180 -2.617 1.00 81.94 79 PHE A C 1
ATOM 601 O O . PHE A 1 79 ? 12.742 2.144 -3.013 1.00 81.94 79 PHE A O 1
ATOM 608 N N . HIS A 1 80 ? 14.615 1.298 -2.101 1.00 79.12 80 HIS A N 1
ATOM 609 C CA . HIS A 1 80 ? 15.352 2.541 -1.860 1.00 79.12 80 HIS A CA 1
ATOM 610 C C . HIS A 1 80 ? 15.759 3.312 -3.130 1.00 79.12 80 HIS A C 1
ATOM 612 O O . HIS A 1 80 ? 16.211 4.449 -3.056 1.00 79.12 80 HIS A O 1
ATOM 618 N N . HIS A 1 81 ? 15.599 2.710 -4.306 1.00 80.75 81 HIS A N 1
ATOM 619 C CA . HIS A 1 81 ? 15.772 3.365 -5.605 1.00 80.75 81 HIS A CA 1
ATOM 620 C C . HIS A 1 81 ? 14.499 3.290 -6.451 1.00 80.75 81 HIS A C 1
ATOM 622 O O . HIS A 1 81 ? 14.164 4.217 -7.194 1.00 80.75 81 HIS A O 1
ATOM 628 N N . SER A 1 82 ? 13.768 2.187 -6.325 1.00 87.94 82 SER A N 1
ATOM 629 C CA . SER A 1 82 ? 12.637 1.861 -7.182 1.00 87.94 82 SER A CA 1
ATOM 630 C C . SER A 1 82 ? 11.326 2.503 -6.754 1.00 87.94 82 SER A C 1
ATOM 632 O O . SER A 1 82 ? 10.523 2.830 -7.625 1.00 87.94 82 SER A O 1
ATOM 634 N N . ALA A 1 83 ? 11.085 2.708 -5.454 1.00 86.75 83 ALA A N 1
ATOM 635 C CA . ALA A 1 83 ? 9.781 3.167 -4.981 1.00 86.75 83 ALA A CA 1
ATOM 636 C C . ALA A 1 83 ? 9.481 4.591 -5.476 1.00 86.75 83 ALA A C 1
ATOM 638 O O . ALA A 1 83 ? 8.515 4.783 -6.217 1.00 86.75 83 ALA A O 1
ATOM 639 N N . ALA A 1 84 ? 10.357 5.560 -5.179 1.00 82.81 84 ALA A N 1
ATOM 640 C CA . ALA A 1 84 ? 10.245 6.945 -5.656 1.00 82.81 84 ALA A CA 1
ATOM 641 C C . ALA A 1 84 ? 10.037 7.039 -7.177 1.00 82.81 84 ALA A C 1
ATOM 643 O O . ALA A 1 84 ? 9.144 7.744 -7.655 1.00 82.81 84 ALA A O 1
ATOM 644 N N . ARG A 1 85 ? 10.817 6.275 -7.948 1.00 86.75 85 ARG A N 1
ATOM 645 C CA . ARG A 1 85 ? 10.720 6.249 -9.413 1.00 86.75 85 ARG A CA 1
ATOM 646 C C . ARG A 1 85 ? 9.427 5.622 -9.919 1.00 86.75 85 ARG A C 1
ATOM 648 O O . ARG A 1 85 ? 8.805 6.181 -10.818 1.00 86.75 85 ARG A O 1
ATOM 655 N N . ALA A 1 86 ? 8.991 4.504 -9.343 1.00 90.00 86 ALA A N 1
ATOM 656 C CA . ALA A 1 86 ? 7.737 3.859 -9.721 1.00 90.00 86 ALA A CA 1
ATOM 657 C C . ALA A 1 86 ? 6.535 4.771 -9.459 1.00 90.00 86 ALA A C 1
ATOM 659 O O . ALA A 1 86 ? 5.674 4.923 -10.323 1.00 90.00 86 ALA A O 1
ATOM 660 N N . ALA A 1 87 ? 6.500 5.436 -8.309 1.00 88.06 87 ALA A N 1
ATOM 661 C CA . ALA A 1 87 ? 5.442 6.385 -7.998 1.00 88.06 87 ALA A CA 1
ATOM 662 C C . ALA A 1 87 ? 5.482 7.632 -8.889 1.00 88.06 87 ALA A C 1
ATOM 664 O O . ALA A 1 87 ? 4.433 8.062 -9.356 1.00 88.06 87 ALA A O 1
ATOM 665 N N . ALA A 1 88 ? 6.663 8.176 -9.206 1.00 87.19 88 ALA A N 1
ATOM 666 C CA . ALA A 1 88 ? 6.781 9.257 -10.186 1.00 87.19 88 ALA A CA 1
ATOM 667 C C . ALA A 1 88 ? 6.288 8.818 -11.579 1.00 87.19 88 ALA A C 1
ATOM 669 O O . ALA A 1 88 ? 5.578 9.560 -12.257 1.00 87.19 88 ALA A O 1
ATOM 670 N N . ALA A 1 89 ? 6.595 7.587 -11.998 1.00 90.12 89 ALA A N 1
ATOM 671 C CA . ALA A 1 89 ? 6.116 7.026 -13.259 1.00 90.12 89 ALA A CA 1
ATOM 672 C C . ALA A 1 89 ? 4.592 6.804 -13.260 1.00 90.12 89 ALA A C 1
ATOM 674 O O . ALA A 1 89 ? 3.930 7.069 -14.270 1.00 90.12 89 ALA A O 1
ATOM 675 N N . LEU A 1 90 ? 4.016 6.374 -12.133 1.00 90.75 90 LEU A N 1
ATOM 676 C CA . LEU A 1 90 ? 2.568 6.316 -11.931 1.00 90.75 90 LEU A CA 1
ATOM 677 C C . LEU A 1 90 ? 1.946 7.714 -12.002 1.00 90.75 90 LEU A C 1
ATOM 679 O O . LEU A 1 90 ? 0.987 7.889 -12.745 1.00 90.75 90 LEU A O 1
ATOM 683 N N . ALA A 1 91 ? 2.535 8.702 -11.324 1.00 88.31 91 ALA A N 1
ATOM 684 C CA . ALA A 1 91 ? 2.059 10.083 -11.274 1.00 88.31 91 ALA A CA 1
ATOM 685 C C . ALA A 1 91 ? 2.176 10.824 -12.617 1.00 88.31 91 ALA A C 1
ATOM 687 O O . ALA A 1 91 ? 1.387 11.718 -12.913 1.00 88.31 91 ALA A O 1
ATOM 688 N N . SER A 1 92 ? 3.135 10.437 -13.464 1.00 87.31 92 SER A N 1
ATOM 689 C CA . SER A 1 92 ? 3.412 11.107 -14.743 1.00 87.31 92 SER A CA 1
ATOM 690 C C . SER A 1 92 ? 2.251 11.072 -15.746 1.00 87.31 92 SER A C 1
ATOM 692 O O . SER A 1 92 ? 2.249 11.831 -16.720 1.00 87.31 92 SER A O 1
ATOM 694 N N . ARG A 1 93 ? 1.271 10.181 -15.543 1.00 80.69 93 ARG A N 1
ATOM 695 C CA . ARG A 1 93 ? 0.068 10.047 -16.370 1.00 80.69 93 ARG A CA 1
ATOM 696 C C . ARG A 1 93 ? -1.115 9.659 -15.494 1.00 80.69 93 ARG A C 1
ATOM 698 O O . ARG A 1 93 ? -1.001 8.719 -14.719 1.00 80.69 93 ARG A O 1
ATOM 705 N N . GLY A 1 94 ? -2.260 10.314 -15.682 1.00 81.75 94 GLY A N 1
ATOM 706 C CA . GLY A 1 94 ? -3.501 9.906 -15.021 1.00 81.75 94 GLY A CA 1
ATOM 707 C C . GLY A 1 94 ? -3.839 8.445 -15.333 1.00 81.75 94 GLY A C 1
ATOM 708 O O . GLY A 1 94 ? -3.956 8.063 -16.500 1.00 81.75 94 GLY A O 1
ATOM 709 N N . ARG A 1 95 ? -3.968 7.620 -14.291 1.00 91.69 95 ARG A N 1
ATOM 710 C CA . ARG A 1 95 ? -4.400 6.219 -14.354 1.00 91.69 95 ARG A CA 1
ATOM 711 C C . ARG A 1 95 ? -5.890 6.148 -14.080 1.00 91.69 95 ARG A C 1
ATOM 713 O O . ARG A 1 95 ? -6.338 5.752 -13.008 1.00 91.69 95 ARG A O 1
ATOM 720 N N . GLU A 1 96 ? -6.659 6.520 -15.093 1.00 93.69 96 GLU A N 1
ATOM 721 C CA . GLU A 1 96 ? -8.124 6.607 -15.026 1.00 93.69 96 GLU A CA 1
ATOM 722 C C . GLU A 1 96 ? -8.817 5.261 -14.774 1.00 93.69 96 GLU A C 1
ATOM 724 O O . GLU A 1 96 ? -10.014 5.215 -14.491 1.00 93.69 96 GLU A O 1
ATOM 729 N N . HIS A 1 97 ? -8.084 4.156 -14.906 1.00 95.62 97 HIS A N 1
ATOM 730 C CA . HIS A 1 97 ? -8.629 2.806 -14.830 1.00 95.62 97 HIS A CA 1
ATOM 731 C C . HIS A 1 97 ? -8.052 1.969 -13.691 1.00 95.62 97 HIS A C 1
ATOM 733 O O . HIS A 1 97 ? -8.627 0.924 -13.408 1.00 95.62 97 HIS A O 1
ATOM 739 N N . LEU A 1 98 ? -6.981 2.412 -13.019 1.00 97.50 98 LEU A N 1
ATOM 740 C CA . LEU A 1 98 ? -6.327 1.614 -11.983 1.00 97.50 98 LEU A CA 1
ATOM 741 C C . LEU A 1 98 ? -7.174 1.619 -10.708 1.00 97.50 98 LEU A C 1
ATOM 743 O O . LEU A 1 98 ? -7.254 2.638 -10.026 1.00 97.50 98 LEU A O 1
ATOM 747 N N . VAL A 1 99 ? -7.810 0.486 -10.409 1.00 98.06 99 VAL A N 1
ATOM 748 C CA . VAL A 1 99 ? -8.715 0.302 -9.263 1.00 98.06 99 VAL A CA 1
ATOM 749 C C . VAL A 1 99 ? -8.001 -0.350 -8.082 1.00 98.06 99 VAL A C 1
ATOM 751 O O . VAL A 1 99 ? -8.350 -0.072 -6.933 1.00 98.06 99 VAL A O 1
ATOM 754 N N . GLU A 1 100 ? -6.983 -1.164 -8.355 1.00 98.31 100 GLU A N 1
ATOM 755 C CA . GLU A 1 100 ? -6.238 -1.927 -7.353 1.00 98.31 100 GLU A CA 1
ATOM 756 C C . GLU A 1 100 ? -4.732 -1.692 -7.496 1.00 98.31 100 GLU A C 1
ATOM 758 O O . GLU A 1 100 ? -4.182 -1.785 -8.598 1.00 98.31 100 GLU A O 1
ATOM 763 N N . LEU A 1 101 ? -4.061 -1.408 -6.378 1.00 96.75 101 LEU A N 1
ATOM 764 C CA . LEU A 1 101 ? -2.609 -1.261 -6.317 1.00 96.75 101 LEU A CA 1
ATOM 765 C C . LEU A 1 101 ? -2.042 -2.021 -5.115 1.00 96.75 101 LEU A C 1
ATOM 767 O O . LEU A 1 101 ? -2.414 -1.745 -3.979 1.00 96.75 101 LEU A O 1
ATOM 771 N N . HIS A 1 102 ? -1.091 -2.918 -5.358 1.00 95.31 102 HIS A N 1
ATOM 772 C CA . HIS A 1 102 ? -0.157 -3.414 -4.350 1.00 95.31 102 HIS A CA 1
ATOM 773 C C . HIS A 1 102 ? 1.192 -2.746 -4.596 1.00 95.31 102 HIS A C 1
ATOM 775 O O . HIS A 1 102 ? 1.760 -2.855 -5.682 1.00 95.31 102 HIS A O 1
ATOM 781 N N . PHE A 1 103 ? 1.711 -2.046 -3.596 1.00 91.00 103 PHE A N 1
ATOM 782 C CA . PHE A 1 103 ? 2.972 -1.331 -3.693 1.00 91.00 103 PHE A CA 1
ATOM 783 C C . PHE A 1 103 ? 3.829 -1.633 -2.471 1.00 91.00 103 PHE A C 1
ATOM 785 O O . PHE A 1 103 ? 3.369 -1.450 -1.345 1.00 91.00 103 PHE A O 1
ATOM 792 N N . GLY A 1 104 ? 5.058 -2.116 -2.662 1.00 88.19 104 GLY A N 1
ATOM 793 C CA . GLY A 1 104 ? 5.897 -2.415 -1.510 1.00 88.19 104 GLY A CA 1
ATOM 794 C C . GLY A 1 104 ? 7.121 -3.275 -1.752 1.00 88.19 104 GLY A C 1
ATOM 795 O O . GLY A 1 104 ? 7.369 -3.760 -2.850 1.00 88.19 104 GLY A O 1
ATOM 796 N N . HIS A 1 105 ? 7.869 -3.484 -0.675 1.00 85.00 105 HIS A N 1
ATOM 797 C CA . HIS A 1 105 ? 8.856 -4.557 -0.562 1.00 85.00 105 HIS A CA 1
ATOM 798 C C . HIS A 1 105 ? 8.284 -5.646 0.337 1.00 85.00 105 HIS A C 1
ATOM 800 O O . HIS A 1 105 ? 7.626 -5.336 1.327 1.00 85.00 105 HIS A O 1
ATOM 806 N N . ASP A 1 106 ? 8.582 -6.911 0.046 1.00 78.19 106 ASP A N 1
ATOM 807 C CA . ASP A 1 106 ? 8.058 -8.059 0.787 1.00 78.19 106 ASP A CA 1
ATOM 808 C C . ASP A 1 106 ? 8.745 -8.261 2.167 1.00 78.19 106 ASP A C 1
ATOM 810 O O . ASP A 1 106 ? 9.178 -9.365 2.488 1.00 78.19 106 ASP A O 1
ATOM 814 N N . PHE A 1 107 ? 8.845 -7.217 3.003 1.00 72.31 107 PHE A N 1
ATOM 815 C CA . PHE A 1 107 ? 9.338 -7.344 4.381 1.00 72.31 107 PHE A CA 1
ATOM 816 C C . PHE A 1 107 ? 8.262 -7.931 5.284 1.00 72.31 107 PHE A C 1
ATOM 818 O O . PHE A 1 107 ? 7.078 -7.604 5.147 1.00 72.31 107 PHE A O 1
ATOM 825 N N . THR A 1 108 ? 8.692 -8.750 6.239 1.00 61.16 108 THR A N 1
ATOM 826 C CA . THR A 1 108 ? 7.910 -8.978 7.457 1.00 61.16 108 THR A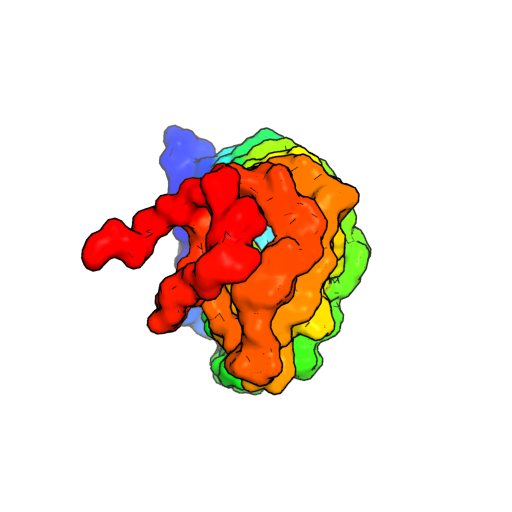 CA 1
ATOM 827 C C . THR A 1 108 ? 8.293 -7.921 8.490 1.00 61.16 108 THR A C 1
ATOM 829 O O . THR A 1 108 ? 7.418 -7.371 9.150 1.00 61.16 108 THR A O 1
ATOM 832 N N . LEU A 1 109 ? 9.592 -7.594 8.577 1.00 65.25 109 LEU A N 1
ATOM 833 C CA . LEU A 1 109 ? 10.169 -6.656 9.545 1.00 65.25 109 LEU A CA 1
ATOM 834 C C . LEU A 1 109 ? 11.219 -5.772 8.867 1.00 65.25 109 LEU A C 1
ATOM 836 O O . LEU A 1 109 ? 12.027 -6.257 8.078 1.00 65.25 109 LEU A O 1
ATOM 840 N N . LEU A 1 110 ? 11.276 -4.482 9.199 1.00 64.44 110 LEU A N 1
ATOM 841 C CA . LEU A 1 110 ? 12.176 -3.547 8.510 1.00 64.44 110 LEU A CA 1
ATOM 842 C C . LEU A 1 110 ? 13.677 -3.788 8.796 1.00 64.44 110 LEU A C 1
ATOM 844 O O . LEU A 1 110 ? 14.538 -3.364 8.034 1.00 64.44 110 LEU A O 1
ATOM 848 N N . TYR A 1 111 ? 14.013 -4.488 9.877 1.00 63.25 111 TYR A N 1
ATOM 849 C CA . TYR A 1 111 ? 15.383 -4.880 10.239 1.00 63.25 111 TYR A CA 1
ATOM 850 C C . TYR A 1 111 ? 15.764 -6.273 9.726 1.00 63.25 111 TYR A C 1
ATOM 852 O O . TYR A 1 111 ? 16.886 -6.733 9.972 1.00 63.25 111 TYR A O 1
ATOM 860 N N . GLU A 1 112 ? 14.864 -6.966 9.021 1.00 71.56 112 GLU A N 1
ATOM 861 C CA . GLU A 1 112 ? 15.239 -8.193 8.329 1.00 71.56 112 GLU A CA 1
ATOM 862 C C . GLU A 1 112 ? 16.370 -7.901 7.345 1.00 71.56 112 GLU A C 1
ATOM 864 O O . GLU A 1 112 ? 16.400 -6.882 6.652 1.00 71.56 112 GLU A O 1
ATOM 869 N N . HIS A 1 113 ? 17.341 -8.813 7.297 1.00 70.94 113 HIS A N 1
ATOM 870 C CA . HIS A 1 113 ? 18.408 -8.708 6.319 1.00 70.94 113 HIS A CA 1
ATOM 871 C C . HIS A 1 113 ? 17.818 -8.767 4.914 1.00 70.94 113 HIS A C 1
ATOM 873 O O . HIS A 1 113 ? 17.349 -9.814 4.469 1.00 70.94 113 HIS A O 1
ATOM 879 N N . ALA A 1 114 ? 17.919 -7.646 4.213 1.00 78.00 114 ALA A N 1
ATOM 880 C CA . ALA A 1 114 ? 17.493 -7.511 2.840 1.00 78.00 114 ALA A CA 1
ATOM 881 C C . ALA A 1 114 ? 18.668 -7.737 1.887 1.00 78.00 114 ALA A C 1
ATOM 883 O O . ALA A 1 114 ? 19.838 -7.499 2.222 1.00 78.00 114 ALA A O 1
ATOM 884 N N . THR A 1 115 ? 18.351 -8.182 0.678 1.00 83.62 115 THR A N 1
ATOM 885 C CA . THR A 1 115 ? 19.307 -8.258 -0.425 1.00 83.62 115 THR A CA 1
ATOM 886 C C . THR A 1 115 ? 18.828 -7.382 -1.562 1.00 83.62 115 THR A C 1
ATOM 888 O O . THR A 1 115 ? 17.667 -7.476 -1.948 1.00 83.62 115 THR A O 1
ATOM 891 N N . THR A 1 116 ? 19.726 -6.561 -2.097 1.00 84.56 116 THR A N 1
ATOM 892 C CA . THR A 1 116 ? 19.486 -5.829 -3.343 1.00 84.56 116 THR A CA 1
ATOM 893 C C . THR A 1 116 ? 19.372 -6.802 -4.519 1.00 84.56 116 THR A C 1
ATOM 895 O O . THR A 1 116 ? 19.718 -7.986 -4.403 1.00 84.56 116 THR A O 1
ATOM 898 N N . SER A 1 117 ? 18.968 -6.307 -5.688 1.00 83.62 117 SER A N 1
ATOM 899 C CA . SER A 1 117 ? 18.958 -7.074 -6.944 1.00 83.62 117 SER A CA 1
ATOM 900 C C . SER A 1 117 ? 20.311 -7.686 -7.319 1.00 83.62 117 SER A C 1
ATOM 902 O O . SER A 1 117 ? 20.364 -8.683 -8.043 1.00 83.62 117 SER A O 1
ATOM 904 N N . THR A 1 118 ? 21.414 -7.136 -6.805 1.00 84.44 118 THR A N 1
ATOM 905 C CA . THR A 1 118 ? 22.777 -7.651 -7.015 1.00 84.44 118 THR A CA 1
ATOM 906 C C . THR A 1 118 ? 23.178 -8.731 -6.008 1.00 84.44 118 THR A C 1
ATOM 908 O O . THR A 1 118 ? 24.283 -9.271 -6.076 1.00 84.44 118 THR A O 1
ATOM 911 N N . GLY A 1 119 ? 22.293 -9.065 -5.063 1.00 84.00 119 GLY A N 1
ATOM 912 C CA . GLY A 1 119 ? 22.554 -9.996 -3.966 1.00 84.00 119 GLY A CA 1
ATOM 913 C C . GLY A 1 119 ? 23.363 -9.382 -2.820 1.00 84.00 119 GLY A C 1
ATOM 914 O O . GLY A 1 119 ? 23.760 -10.096 -1.892 1.00 84.00 119 GLY A O 1
ATOM 915 N N . ARG A 1 120 ? 23.626 -8.069 -2.854 1.00 84.25 120 ARG A N 1
ATOM 916 C CA . ARG A 1 120 ? 24.323 -7.372 -1.774 1.00 84.25 120 ARG A CA 1
ATOM 917 C C . ARG A 1 120 ? 23.397 -7.248 -0.572 1.00 84.25 120 ARG A C 1
ATOM 919 O O . ARG A 1 120 ? 22.267 -6.786 -0.685 1.00 84.25 120 ARG A O 1
ATOM 926 N N . ARG A 1 121 ? 23.898 -7.627 0.603 1.00 84.25 121 ARG A N 1
ATOM 927 C CA . ARG A 1 121 ? 23.187 -7.384 1.861 1.00 84.25 121 ARG A CA 1
ATOM 928 C C . ARG A 1 121 ? 23.168 -5.897 2.176 1.00 84.25 121 ARG A C 1
ATOM 930 O O . ARG A 1 121 ? 24.210 -5.244 2.083 1.00 84.25 121 ARG A O 1
ATOM 937 N N . PHE A 1 122 ? 22.027 -5.406 2.628 1.00 79.88 122 PHE A N 1
ATOM 938 C CA . PHE A 1 122 ? 21.898 -4.056 3.154 1.00 79.88 122 PHE A CA 1
ATOM 939 C C . PHE A 1 122 ? 20.999 -4.040 4.391 1.00 79.88 122 PHE A C 1
ATOM 941 O O . PHE A 1 122 ? 20.260 -4.990 4.652 1.00 79.88 122 PHE A O 1
ATOM 948 N N . ASN A 1 123 ? 21.118 -2.972 5.176 1.00 77.81 123 ASN A N 1
ATOM 949 C CA . ASN A 1 123 ? 20.215 -2.677 6.277 1.00 77.81 123 ASN A CA 1
ATOM 950 C C . ASN A 1 123 ? 19.131 -1.716 5.758 1.00 77.81 123 ASN A C 1
ATOM 952 O O . ASN A 1 123 ? 19.481 -0.587 5.403 1.00 77.81 123 ASN A O 1
ATOM 956 N N . PRO A 1 124 ? 17.847 -2.111 5.694 1.00 74.50 124 PRO A N 1
ATOM 957 C CA . PRO A 1 124 ? 16.793 -1.228 5.196 1.00 74.50 124 PRO A CA 1
ATOM 958 C C . PRO A 1 124 ? 16.686 0.088 5.972 1.00 74.50 124 PRO A C 1
ATOM 960 O O . PRO A 1 124 ? 16.396 1.116 5.365 1.00 74.50 124 PRO A O 1
ATOM 963 N N . LEU A 1 125 ? 17.031 0.096 7.268 1.00 73.69 125 LEU A N 1
ATOM 964 C CA . LEU A 1 125 ? 17.052 1.307 8.098 1.00 73.69 125 LEU A CA 1
ATOM 965 C C . LEU A 1 125 ? 18.036 2.369 7.596 1.00 73.69 125 LEU A C 1
ATOM 967 O O . LEU A 1 125 ? 17.757 3.562 7.683 1.00 73.69 125 LEU A O 1
ATOM 971 N N . GLU A 1 126 ? 19.169 1.955 7.023 1.00 74.94 126 GLU A N 1
ATOM 972 C CA . GLU A 1 126 ? 20.155 2.880 6.441 1.00 74.94 126 GLU A CA 1
ATOM 973 C C . GLU A 1 126 ? 19.650 3.526 5.147 1.00 74.94 126 GLU A C 1
ATOM 975 O O . GLU A 1 126 ? 20.197 4.532 4.700 1.00 74.94 126 GLU A O 1
ATOM 980 N N . LYS A 1 127 ? 18.609 2.940 4.549 1.00 72.44 127 LYS A N 1
ATOM 981 C CA . LYS A 1 127 ? 18.068 3.275 3.232 1.00 72.44 127 LYS A CA 1
ATOM 982 C C . LYS A 1 127 ? 16.662 3.861 3.275 1.00 72.44 127 LYS A C 1
ATOM 984 O O . LYS A 1 127 ? 16.117 4.218 2.236 1.00 72.44 127 LYS A O 1
ATOM 989 N N . LEU A 1 128 ? 16.107 4.020 4.473 1.00 65.19 128 LEU A N 1
ATOM 990 C CA . LEU A 1 128 ? 14.766 4.537 4.703 1.00 65.19 128 LEU A CA 1
ATOM 991 C C . LEU A 1 128 ? 14.528 5.870 3.986 1.00 65.19 128 LEU A C 1
ATOM 993 O O . LEU A 1 128 ? 13.644 5.957 3.142 1.00 65.19 128 LEU A O 1
ATOM 997 N N . ASN A 1 129 ? 15.381 6.869 4.223 1.00 63.12 129 ASN A N 1
ATOM 998 C CA . ASN A 1 129 ? 15.244 8.204 3.620 1.00 63.12 129 ASN A CA 1
ATOM 999 C C . ASN A 1 129 ? 15.424 8.226 2.088 1.00 63.12 129 ASN A C 1
ATOM 1001 O O . ASN A 1 129 ? 15.195 9.257 1.462 1.00 63.12 129 ASN A O 1
ATOM 1005 N N . GLU A 1 130 ? 15.879 7.121 1.490 1.00 66.56 130 GLU A N 1
ATOM 1006 C CA . GLU A 1 130 ? 16.031 6.963 0.040 1.00 66.56 130 GLU A CA 1
ATOM 1007 C C . GLU A 1 130 ? 14.770 6.330 -0.591 1.00 66.56 130 GLU A C 1
ATOM 1009 O O . GLU A 1 130 ? 14.504 6.546 -1.770 1.00 66.56 130 GLU A O 1
ATOM 1014 N N . GLY A 1 131 ? 13.966 5.599 0.197 1.00 54.53 131 GLY A N 1
ATOM 1015 C CA . GLY A 1 131 ? 12.767 4.879 -0.248 1.00 54.53 131 GLY A CA 1
ATOM 1016 C C . GLY A 1 131 ? 11.616 5.786 -0.669 1.00 54.53 131 GLY A C 1
ATOM 1017 O O . GLY A 1 131 ? 11.076 5.588 -1.757 1.00 54.53 131 GLY A O 1
ATOM 1018 N N . PHE A 1 132 ? 11.260 6.791 0.141 1.00 60.09 132 PHE A N 1
ATOM 1019 C CA . PHE A 1 132 ? 10.294 7.824 -0.251 1.00 60.09 132 PHE A CA 1
ATOM 1020 C C . PHE A 1 132 ? 10.269 9.015 0.722 1.00 60.09 132 PHE A C 1
ATOM 1022 O O . PHE A 1 132 ? 10.088 8.836 1.919 1.00 60.09 132 PHE A O 1
ATOM 1029 N N . ALA A 1 133 ? 10.438 10.242 0.215 1.00 49.06 133 ALA A N 1
ATOM 1030 C CA . ALA A 1 133 ? 10.351 11.470 1.009 1.00 49.06 133 ALA A CA 1
ATOM 1031 C C . ALA A 1 133 ? 9.596 12.581 0.243 1.00 49.06 133 ALA A C 1
ATOM 1033 O O . ALA A 1 133 ? 10.118 13.237 -0.657 1.00 49.06 133 ALA A O 1
ATOM 1034 N N . ASN A 1 134 ? 8.337 12.751 0.643 1.00 52.66 134 ASN A N 1
ATOM 1035 C CA . ASN A 1 134 ? 7.465 13.932 0.640 1.00 52.66 134 ASN A CA 1
ATOM 1036 C C . ASN A 1 134 ? 7.014 14.675 -0.632 1.00 52.66 134 ASN A C 1
ATOM 1038 O O . ASN A 1 134 ? 5.880 15.148 -0.616 1.00 52.66 134 ASN A O 1
ATOM 1042 N N . GLU A 1 135 ? 7.752 14.760 -1.743 1.00 54.22 135 GLU A N 1
ATOM 1043 C CA . GLU A 1 135 ? 7.237 15.544 -2.897 1.00 54.22 135 GLU A CA 1
ATOM 1044 C C . GLU A 1 135 ? 6.399 14.716 -3.888 1.00 54.22 135 GLU A C 1
ATOM 1046 O O . GLU A 1 135 ? 5.354 15.168 -4.348 1.00 54.22 135 GLU A O 1
ATOM 1051 N N . SER A 1 136 ? 6.780 13.468 -4.176 1.00 57.41 136 SER A N 1
ATOM 1052 C CA . SER A 1 136 ? 6.092 12.654 -5.197 1.00 57.41 136 SER A CA 1
ATOM 1053 C C . SER A 1 136 ? 4.796 11.981 -4.715 1.00 57.41 136 SER A C 1
ATOM 1055 O O . SER A 1 136 ? 4.012 11.509 -5.537 1.00 57.41 136 SER A O 1
ATOM 1057 N N . ALA A 1 137 ? 4.547 11.927 -3.400 1.00 59.31 137 ALA A N 1
ATOM 1058 C CA . ALA A 1 137 ? 3.373 11.255 -2.831 1.00 59.31 137 ALA A CA 1
ATOM 1059 C C . ALA A 1 137 ? 2.074 12.055 -3.043 1.00 59.31 137 ALA A C 1
ATOM 1061 O O . ALA A 1 137 ? 1.020 11.470 -3.287 1.00 59.31 137 ALA A O 1
ATOM 1062 N N . VAL A 1 138 ? 2.154 13.391 -3.010 1.00 63.62 138 VAL A N 1
ATOM 1063 C CA . VAL A 1 138 ? 0.999 14.274 -3.249 1.00 63.62 138 VAL A CA 1
ATOM 1064 C C . VAL A 1 138 ? 0.485 14.114 -4.683 1.00 63.62 138 VAL A C 1
ATOM 1066 O O . VAL A 1 138 ? -0.721 13.983 -4.902 1.00 63.62 138 VAL A O 1
ATOM 1069 N N . ASP A 1 139 ? 1.400 14.049 -5.651 1.00 73.94 139 ASP A N 1
ATOM 1070 C CA . ASP A 1 139 ? 1.047 13.894 -7.062 1.00 73.94 139 ASP A CA 1
ATOM 1071 C C . ASP A 1 139 ? 0.535 12.481 -7.374 1.00 73.94 139 ASP A C 1
ATOM 1073 O O . ASP A 1 139 ? -0.389 12.332 -8.178 1.00 73.94 139 ASP A O 1
ATOM 1077 N N . LEU A 1 140 ? 1.063 11.451 -6.697 1.00 84.50 140 LEU A N 1
ATOM 1078 C CA . LEU A 1 140 ? 0.667 10.056 -6.906 1.00 84.50 140 LEU A CA 1
ATOM 1079 C C . LEU A 1 140 ? -0.839 9.856 -6.730 1.00 84.50 140 LEU A C 1
ATOM 1081 O O . LEU A 1 140 ? -1.498 9.368 -7.643 1.00 84.50 140 LEU A O 1
ATOM 1085 N N . TRP A 1 141 ? -1.406 10.250 -5.587 1.00 85.56 141 TRP A N 1
ATOM 1086 C CA . TRP A 1 141 ? -2.821 9.982 -5.308 1.00 85.56 141 TRP A CA 1
ATOM 1087 C C . TRP A 1 141 ? -3.756 10.722 -6.264 1.00 85.56 141 TRP A C 1
ATOM 1089 O O . TRP A 1 141 ? -4.777 10.175 -6.679 1.00 85.56 141 TRP A O 1
ATOM 1099 N N . SER A 1 142 ? -3.377 11.936 -6.670 1.00 85.44 142 SER A N 1
ATOM 1100 C CA . SER A 1 142 ? -4.129 12.711 -7.661 1.00 85.44 142 SER A CA 1
ATOM 1101 C C . SER A 1 142 ? -4.148 12.049 -9.044 1.00 85.44 142 SER A C 1
ATOM 1103 O O . SER A 1 142 ? -5.127 12.178 -9.779 1.00 85.44 142 SER A O 1
ATOM 1105 N N . ALA A 1 143 ? -3.099 11.292 -9.377 1.00 89.25 143 ALA A N 1
ATOM 1106 C CA . ALA A 1 143 ? -2.976 10.568 -10.634 1.00 89.25 143 ALA A CA 1
ATOM 1107 C C . ALA A 1 143 ? -3.708 9.217 -10.640 1.00 89.25 143 ALA A C 1
ATOM 1109 O O . ALA A 1 143 ? -3.761 8.574 -11.686 1.00 89.25 143 ALA A O 1
ATOM 1110 N N . LEU A 1 144 ? -4.290 8.784 -9.515 1.00 93.12 144 LEU A N 1
ATOM 1111 C CA . LEU A 1 144 ? -4.986 7.500 -9.376 1.00 93.12 144 LEU A CA 1
ATOM 1112 C C . LEU A 1 144 ? -6.479 7.688 -9.003 1.00 93.12 144 LEU A C 1
ATOM 1114 O O . LEU A 1 144 ? -6.936 7.196 -7.966 1.00 93.12 144 LEU A O 1
ATOM 1118 N N . PRO A 1 145 ? -7.288 8.388 -9.827 1.00 93.25 145 PRO A N 1
ATOM 1119 C CA . PRO A 1 145 ? -8.663 8.765 -9.469 1.00 93.25 145 PRO A CA 1
ATOM 1120 C C . PRO A 1 145 ? -9.626 7.566 -9.349 1.00 93.25 145 PRO A C 1
ATOM 1122 O O . PRO A 1 145 ? -10.649 7.625 -8.653 1.00 93.25 145 PRO A O 1
ATOM 1125 N N . ALA A 1 146 ? -9.311 6.453 -10.011 1.00 96.00 146 ALA A N 1
ATOM 1126 C CA . ALA A 1 146 ? -10.101 5.228 -9.955 1.00 96.00 146 ALA A CA 1
ATOM 1127 C C . ALA A 1 146 ? -9.693 4.277 -8.822 1.00 96.00 146 ALA A C 1
ATOM 1129 O O . ALA A 1 146 ? -10.419 3.313 -8.586 1.00 96.00 146 ALA A O 1
ATOM 1130 N N . LEU A 1 147 ? -8.605 4.560 -8.095 1.00 96.88 147 LEU A N 1
ATOM 1131 C CA . LEU A 1 147 ? -8.085 3.651 -7.075 1.00 96.88 147 LEU A CA 1
ATOM 1132 C C . LEU A 1 147 ? -9.108 3.478 -5.953 1.00 96.88 147 LEU A C 1
ATOM 1134 O O . LEU A 1 147 ? -9.655 4.467 -5.462 1.00 96.88 147 LEU A O 1
ATOM 1138 N N . ARG A 1 148 ? -9.397 2.227 -5.593 1.00 97.75 148 ARG A N 1
ATOM 1139 C CA . ARG A 1 148 ? -10.315 1.853 -4.507 1.00 97.75 148 ARG A CA 1
ATOM 1140 C C . ARG A 1 148 ? -9.616 0.987 -3.473 1.00 97.75 148 ARG A C 1
ATOM 1142 O O . ARG A 1 148 ? -9.735 1.281 -2.290 1.00 97.75 148 ARG A O 1
ATOM 1149 N N . ALA A 1 149 ? -8.846 -0.001 -3.925 1.00 98.06 149 ALA A N 1
ATOM 1150 C CA . ALA A 1 149 ? -8.086 -0.887 -3.055 1.00 98.06 149 ALA A CA 1
ATOM 1151 C C . ALA A 1 149 ? -6.588 -0.583 -3.136 1.00 98.06 149 ALA A C 1
ATOM 1153 O O . ALA A 1 149 ? -6.000 -0.572 -4.222 1.00 98.06 149 ALA A O 1
ATOM 1154 N N . LEU A 1 150 ? -5.968 -0.367 -1.978 1.00 95.50 150 LEU A N 1
ATOM 1155 C CA . LEU A 1 150 ? -4.535 -0.150 -1.845 1.00 95.50 150 LEU A CA 1
ATOM 1156 C C . LEU A 1 150 ? -3.953 -1.119 -0.818 1.00 95.50 150 LEU A C 1
ATOM 1158 O O . LEU A 1 150 ? -4.372 -1.133 0.334 1.00 95.50 150 LEU A O 1
ATOM 1162 N N . THR A 1 151 ? -2.948 -1.885 -1.230 1.00 94.06 151 THR A N 1
ATOM 1163 C CA . THR A 1 151 ? -2.081 -2.649 -0.330 1.00 94.06 151 THR A CA 1
ATOM 1164 C C . THR A 1 151 ? -0.702 -2.005 -0.289 1.00 94.06 151 THR A C 1
ATOM 1166 O O . THR A 1 151 ? -0.046 -1.872 -1.324 1.00 94.06 151 THR A O 1
ATOM 1169 N N . LEU A 1 152 ? -0.261 -1.614 0.904 1.00 89.62 152 LEU A N 1
ATOM 1170 C CA . LEU A 1 152 ? 1.073 -1.084 1.164 1.00 89.62 152 LEU A CA 1
ATOM 1171 C C . LEU A 1 152 ? 1.874 -2.100 1.967 1.00 89.62 152 LEU A C 1
ATOM 1173 O O . LEU A 1 152 ? 1.410 -2.573 3.004 1.00 89.62 152 LEU A O 1
ATOM 1177 N N . ARG A 1 153 ? 3.083 -2.414 1.499 1.00 86.38 153 ARG A N 1
ATOM 1178 C CA . ARG A 1 153 ? 3.942 -3.410 2.143 1.00 86.38 153 ARG A CA 1
ATOM 1179 C C . ARG A 1 153 ? 5.376 -2.927 2.345 1.00 86.38 153 ARG A C 1
ATOM 1181 O O . ARG A 1 153 ? 5.991 -2.362 1.440 1.00 86.38 153 ARG A O 1
ATOM 1188 N N . GLY A 1 154 ? 5.948 -3.219 3.509 1.00 77.94 154 GLY A N 1
ATOM 1189 C CA . GLY A 1 154 ? 7.364 -2.955 3.792 1.00 77.94 154 GLY A CA 1
ATOM 1190 C C . GLY A 1 154 ? 7.615 -1.537 4.293 1.00 77.94 154 GLY A C 1
ATOM 1191 O O . GLY A 1 154 ? 6.756 -1.022 4.977 1.00 77.94 154 GLY A O 1
ATOM 1192 N N . GLY A 1 155 ? 8.778 -0.929 4.017 1.00 67.69 155 GLY A N 1
ATOM 1193 C CA . GLY A 1 155 ? 9.172 0.403 4.513 1.00 67.69 155 GLY A CA 1
ATOM 1194 C C . GLY A 1 155 ? 9.132 1.477 3.428 1.00 67.69 155 GLY A C 1
ATOM 1195 O O . GLY A 1 155 ? 10.169 1.819 2.862 1.00 67.69 155 GLY A O 1
ATOM 1196 N N . LEU A 1 156 ? 7.934 1.971 3.113 1.00 68.31 156 LEU A N 1
ATOM 1197 C CA . LEU A 1 156 ? 7.707 2.944 2.039 1.00 68.31 156 LEU A CA 1
ATOM 1198 C C . LEU A 1 156 ? 7.777 4.407 2.491 1.00 68.31 156 LEU A C 1
ATOM 1200 O O . LEU A 1 156 ? 7.851 5.266 1.627 1.00 68.31 156 LEU A O 1
ATOM 1204 N N . LEU A 1 157 ? 7.766 4.693 3.798 1.00 61.72 157 LEU A N 1
ATOM 1205 C CA . LEU A 1 157 ? 7.775 6.044 4.380 1.00 61.72 157 LEU A CA 1
ATOM 1206 C C . LEU A 1 157 ? 6.753 7.010 3.758 1.00 61.72 157 LEU A C 1
ATOM 1208 O O . LEU A 1 157 ? 7.075 8.122 3.340 1.00 61.72 157 LEU A O 1
ATOM 1212 N N . LEU A 1 158 ? 5.502 6.573 3.674 1.00 68.88 158 LEU A N 1
ATOM 1213 C CA . LEU A 1 158 ? 4.400 7.468 3.336 1.00 68.88 158 LEU A CA 1
ATOM 1214 C C . LEU A 1 158 ? 3.988 8.250 4.597 1.00 68.88 158 LEU A C 1
ATOM 1216 O O . LEU A 1 158 ? 3.844 7.647 5.655 1.00 68.88 158 LEU A O 1
ATOM 1220 N N . ASP A 1 159 ? 3.805 9.569 4.492 1.00 64.19 159 ASP A N 1
ATOM 1221 C CA . ASP A 1 159 ? 3.366 10.408 5.626 1.00 64.19 159 ASP A CA 1
ATOM 1222 C C . ASP A 1 159 ? 1.841 10.667 5.575 1.00 64.19 159 ASP A C 1
ATOM 1224 O O . ASP A 1 159 ? 1.126 10.449 6.550 1.00 64.19 159 ASP A O 1
ATOM 1228 N N . ASP A 1 160 ? 1.298 11.058 4.412 1.00 72.12 160 ASP A N 1
ATOM 1229 C CA . ASP A 1 160 ? -0.126 11.409 4.251 1.00 72.12 160 ASP A CA 1
ATOM 1230 C C . ASP A 1 160 ? -0.756 10.742 3.016 1.00 72.12 160 ASP A C 1
ATOM 1232 O O . ASP A 1 160 ? -0.237 10.799 1.894 1.00 72.12 160 ASP A O 1
ATOM 1236 N N . MET A 1 161 ? -1.934 10.149 3.218 1.00 73.88 161 MET A N 1
ATOM 1237 C CA . MET A 1 161 ? -2.812 9.664 2.163 1.00 73.88 161 MET A CA 1
ATOM 1238 C C . MET A 1 161 ? -4.026 10.592 2.056 1.00 73.88 161 MET A C 1
ATOM 1240 O O . MET A 1 161 ? -5.156 10.232 2.370 1.00 73.88 161 MET A O 1
ATOM 1244 N N . GLY A 1 162 ? -3.826 11.791 1.504 1.00 73.00 162 GLY A N 1
ATOM 1245 C CA . GLY A 1 162 ? -4.910 12.743 1.211 1.00 73.00 162 GLY A CA 1
ATOM 1246 C C . GLY A 1 162 ? -5.939 12.272 0.163 1.00 73.00 162 GLY A C 1
ATOM 1247 O O . GLY A 1 162 ? -6.725 13.080 -0.333 1.00 73.00 162 GLY A O 1
ATOM 1248 N N . SER A 1 163 ? -5.928 10.989 -0.209 1.00 82.12 163 SER A N 1
ATOM 1249 C CA . SER A 1 163 ? -6.862 10.390 -1.155 1.00 82.12 163 SER A CA 1
ATOM 1250 C C . SER A 1 163 ? -8.258 10.237 -0.550 1.00 82.12 163 SER A C 1
ATOM 1252 O O . SER A 1 163 ? -8.441 9.721 0.552 1.00 82.12 163 SER A O 1
ATOM 1254 N N . THR A 1 164 ? -9.268 10.644 -1.313 1.00 87.25 164 THR A N 1
ATOM 1255 C CA . THR A 1 164 ? -10.687 10.409 -1.005 1.00 87.25 164 THR A CA 1
ATOM 1256 C C . THR A 1 164 ? -11.270 9.239 -1.793 1.00 87.25 164 THR A C 1
ATOM 1258 O O . THR A 1 164 ? -12.441 8.909 -1.618 1.00 87.25 164 THR A O 1
ATOM 1261 N N . THR A 1 165 ? -10.483 8.637 -2.686 1.00 92.62 165 THR A N 1
ATOM 1262 C CA . THR A 1 165 ? -10.938 7.586 -3.599 1.00 92.62 165 THR A CA 1
ATOM 1263 C C . THR A 1 165 ? -10.641 6.191 -3.070 1.00 92.62 165 THR A C 1
ATOM 1265 O O . THR A 1 165 ? -11.448 5.294 -3.298 1.00 92.62 165 THR A O 1
ATOM 1268 N N . VAL A 1 166 ? -9.538 6.015 -2.336 1.00 95.38 166 VAL A N 1
ATOM 1269 C CA . VAL A 1 166 ? -9.186 4.741 -1.693 1.00 95.38 166 VAL A CA 1
ATOM 1270 C C . VAL A 1 166 ? -10.186 4.447 -0.579 1.00 95.38 166 VAL A C 1
ATOM 1272 O O . VAL A 1 166 ? -10.272 5.206 0.383 1.00 95.38 166 VAL A O 1
ATOM 1275 N N . THR A 1 167 ? -10.927 3.350 -0.719 1.00 97.56 167 THR A N 1
ATOM 1276 C CA . THR A 1 167 ? -11.932 2.880 0.244 1.00 97.56 167 THR A CA 1
ATOM 1277 C C . THR A 1 167 ? -11.427 1.722 1.091 1.00 97.56 167 THR A C 1
ATOM 1279 O O . THR A 1 167 ? -11.861 1.575 2.231 1.00 97.56 167 THR A O 1
ATOM 1282 N N . ASP A 1 168 ? -10.498 0.931 0.561 1.00 98.00 168 ASP A N 1
ATOM 1283 C CA . ASP A 1 168 ? -9.983 -0.273 1.199 1.00 98.00 168 ASP A CA 1
ATOM 1284 C C . ASP A 1 168 ? -8.459 -0.166 1.281 1.00 98.00 168 ASP A C 1
ATOM 1286 O O . ASP A 1 168 ? -7.763 -0.180 0.262 1.00 98.00 168 ASP A O 1
ATOM 1290 N N . LEU A 1 169 ? -7.947 -0.008 2.503 1.00 95.81 169 LEU A N 1
ATOM 1291 C CA . LEU A 1 169 ? -6.524 0.119 2.791 1.00 95.81 169 LEU A CA 1
ATOM 1292 C C . LEU A 1 169 ? -6.042 -1.105 3.565 1.00 95.81 169 LEU A C 1
ATOM 1294 O O . LEU A 1 169 ? -6.523 -1.390 4.659 1.00 95.81 169 LEU A O 1
ATOM 1298 N N . HIS A 1 170 ? -5.056 -1.796 3.005 1.00 94.31 170 HIS A N 1
ATOM 1299 C CA . HIS A 1 170 ? -4.372 -2.907 3.642 1.00 94.31 170 HIS A CA 1
ATOM 1300 C C . HIS A 1 170 ? -2.899 -2.557 3.868 1.00 94.31 170 HIS A C 1
ATOM 1302 O O . HIS A 1 170 ? -2.170 -2.226 2.933 1.00 94.31 170 HIS A O 1
ATOM 1308 N N . VAL A 1 171 ? -2.467 -2.621 5.120 1.00 90.44 171 VAL A N 1
ATOM 1309 C CA . VAL A 1 171 ? -1.116 -2.295 5.566 1.00 90.44 171 VAL A CA 1
ATOM 1310 C C . VAL A 1 171 ? -0.433 -3.571 6.040 1.00 90.44 171 VAL A C 1
ATOM 1312 O O . VAL A 1 171 ? -0.957 -4.267 6.903 1.00 90.44 171 VAL A O 1
ATOM 1315 N N . ILE A 1 172 ? 0.738 -3.877 5.484 1.00 87.38 172 ILE A N 1
ATOM 1316 C CA . ILE A 1 172 ? 1.526 -5.062 5.837 1.00 87.38 172 ILE A CA 1
ATOM 1317 C C . ILE A 1 172 ? 2.942 -4.626 6.243 1.00 87.38 172 ILE A C 1
ATOM 1319 O O . ILE A 1 172 ? 3.700 -4.082 5.431 1.00 87.38 172 ILE A O 1
ATOM 1323 N N . GLY A 1 173 ? 3.325 -4.897 7.491 1.00 82.19 173 GLY A N 1
ATOM 1324 C CA . GLY A 1 173 ? 4.581 -4.412 8.075 1.00 82.19 173 GLY A CA 1
ATOM 1325 C C . GLY A 1 173 ? 4.518 -2.925 8.453 1.00 82.19 173 GLY A C 1
ATOM 1326 O O . GLY A 1 173 ? 3.486 -2.453 8.912 1.00 82.19 173 GLY A O 1
ATOM 1327 N N . ALA A 1 174 ? 5.609 -2.174 8.263 1.00 76.38 174 ALA A N 1
ATOM 1328 C CA . ALA A 1 174 ? 5.726 -0.776 8.710 1.00 76.38 174 ALA A CA 1
ATOM 1329 C C . ALA A 1 174 ? 5.958 0.225 7.550 1.00 76.38 174 ALA A C 1
ATOM 1331 O O . ALA A 1 174 ? 7.072 0.740 7.397 1.00 76.38 174 ALA A O 1
ATOM 1332 N N . PRO A 1 175 ? 4.942 0.502 6.704 1.00 73.75 175 PRO A N 1
ATOM 1333 C CA . PRO A 1 175 ? 5.119 1.299 5.486 1.00 73.75 175 PRO A CA 1
ATOM 1334 C C . PRO A 1 175 ? 5.083 2.808 5.670 1.00 73.75 175 PRO A C 1
ATOM 1336 O O . PRO A 1 175 ? 5.382 3.512 4.706 1.00 73.75 175 PRO A O 1
ATOM 1339 N N . PHE A 1 176 ? 4.775 3.314 6.859 1.00 75.19 176 PHE A N 1
ATOM 1340 C CA . PHE A 1 176 ? 4.720 4.751 7.127 1.00 75.19 176 PHE A CA 1
ATOM 1341 C C . PHE A 1 176 ? 5.953 5.225 7.902 1.00 75.19 176 PHE A C 1
ATOM 1343 O O . PHE A 1 176 ? 6.703 4.428 8.479 1.00 75.19 176 PHE A O 1
ATOM 1350 N N . ALA A 1 177 ? 6.224 6.529 7.856 1.00 65.56 177 ALA A N 1
ATOM 1351 C CA . ALA A 1 177 ? 7.435 7.062 8.461 1.00 65.56 177 ALA A CA 1
ATOM 1352 C C . ALA A 1 177 ? 7.444 6.955 9.986 1.00 65.56 177 ALA A C 1
ATOM 1354 O O . ALA A 1 177 ? 6.408 6.879 10.637 1.00 65.56 177 ALA A O 1
ATOM 1355 N N . ILE A 1 178 ? 8.654 6.933 10.562 1.00 64.19 178 ILE A N 1
ATOM 1356 C CA . ILE A 1 178 ? 8.879 6.921 12.022 1.00 64.19 178 ILE A CA 1
ATOM 1357 C C . ILE A 1 178 ? 8.256 5.675 12.704 1.00 64.19 178 ILE A C 1
ATOM 1359 O O . ILE A 1 178 ? 8.185 5.592 13.924 1.00 64.19 178 ILE A O 1
ATOM 1363 N N . GLY A 1 179 ? 7.858 4.663 11.925 1.00 64.75 179 GLY A N 1
ATOM 1364 C CA . GLY A 1 179 ? 7.170 3.477 12.435 1.00 64.75 179 GLY A CA 1
ATOM 1365 C C . GLY A 1 179 ? 5.707 3.693 12.766 1.00 64.75 179 GLY A C 1
ATOM 1366 O O . GLY A 1 179 ? 5.152 2.906 13.528 1.00 64.75 179 GLY A O 1
ATOM 1367 N N . ALA A 1 180 ? 5.087 4.722 12.184 1.00 75.50 180 ALA A N 1
ATOM 1368 C CA . ALA A 1 180 ? 3.647 4.878 12.241 1.00 75.50 180 ALA A CA 1
ATOM 1369 C C . ALA A 1 180 ? 2.944 3.648 11.646 1.00 75.50 180 ALA A C 1
ATOM 1371 O O . ALA A 1 180 ? 3.366 3.079 10.633 1.00 75.50 180 ALA A O 1
ATOM 1372 N N . LEU A 1 181 ? 1.855 3.244 12.297 1.00 77.50 181 LEU A N 1
ATOM 1373 C CA . LEU A 1 181 ? 1.055 2.091 11.885 1.00 77.50 181 LEU A CA 1
ATOM 1374 C C . LEU A 1 181 ? 0.143 2.421 10.694 1.00 77.50 181 LEU A C 1
ATOM 1376 O O . LEU A 1 181 ? -0.182 1.559 9.878 1.00 77.50 181 LEU A O 1
ATOM 1380 N N . PHE A 1 182 ? -0.250 3.688 10.588 1.00 84.62 182 PHE A N 1
ATOM 1381 C CA . PHE A 1 182 ? -1.251 4.195 9.657 1.00 84.62 182 PHE A CA 1
ATOM 1382 C C . PHE A 1 182 ? -0.794 5.534 9.068 1.00 84.62 182 PHE A C 1
ATOM 1384 O O . PHE A 1 182 ? 0.037 6.206 9.683 1.00 84.62 182 PHE A O 1
ATOM 1391 N N . PRO A 1 183 ? -1.339 5.963 7.914 1.00 85.25 183 PRO A N 1
ATOM 1392 C CA . PRO A 1 183 ? -1.088 7.314 7.425 1.00 85.25 183 PRO A CA 1
ATOM 1393 C C . PRO A 1 183 ? -1.699 8.355 8.377 1.00 85.25 183 PRO A C 1
ATOM 1395 O O . PRO A 1 183 ? -2.640 8.062 9.118 1.00 85.25 183 PRO A O 1
ATOM 1398 N N . ASP A 1 184 ? -1.238 9.602 8.317 1.00 85.56 184 ASP A N 1
ATOM 1399 C CA . ASP A 1 184 ? -1.801 10.663 9.166 1.00 85.56 184 ASP A CA 1
ATOM 1400 C C . ASP A 1 184 ? -3.293 10.900 8.891 1.00 85.56 184 ASP A C 1
ATOM 1402 O O . ASP A 1 184 ? -4.070 11.215 9.796 1.00 85.56 184 ASP A O 1
ATOM 1406 N N . ARG A 1 185 ? -3.712 10.763 7.627 1.00 88.06 185 ARG A N 1
ATOM 1407 C CA . ARG A 1 185 ? -5.109 10.891 7.201 1.00 88.06 185 ARG A CA 1
ATOM 1408 C C . ARG A 1 185 ? -5.403 9.952 6.046 1.00 88.06 185 ARG A C 1
ATOM 1410 O O . ARG A 1 185 ? -4.556 9.745 5.181 1.00 88.06 185 ARG A O 1
ATOM 1417 N N . ALA A 1 186 ? -6.635 9.451 6.008 1.00 91.56 186 ALA A N 1
ATOM 1418 C CA . ALA A 1 186 ? -7.159 8.691 4.879 1.00 91.56 186 ALA A CA 1
ATOM 1419 C C . ALA A 1 186 ? -8.687 8.873 4.784 1.00 91.56 186 ALA A C 1
ATOM 1421 O O . ALA A 1 186 ? -9.464 7.986 5.146 1.00 91.56 186 ALA A O 1
ATOM 1422 N N . PRO A 1 187 ? -9.160 10.045 4.320 1.00 93.00 187 PRO A N 1
ATOM 1423 C CA . PRO A 1 187 ? -10.559 10.439 4.466 1.00 93.00 187 PRO A CA 1
ATOM 1424 C C . PRO A 1 187 ? -11.559 9.579 3.683 1.00 93.00 187 PRO A C 1
ATOM 1426 O O . PRO A 1 187 ? -12.740 9.571 4.030 1.00 93.00 187 PRO A O 1
ATOM 1429 N N . GLY A 1 188 ? -11.113 8.885 2.631 1.00 93.94 188 GLY A N 1
ATOM 1430 C CA . GLY A 1 188 ? -11.944 7.959 1.854 1.00 93.94 188 GLY A CA 1
ATOM 1431 C C . GLY A 1 188 ? -12.031 6.539 2.421 1.00 93.94 188 GLY A C 1
ATOM 1432 O O . GLY A 1 188 ? -12.924 5.795 2.015 1.00 93.94 188 GLY A O 1
ATOM 1433 N N . VAL A 1 189 ? -11.140 6.158 3.346 1.00 96.75 189 VAL A N 1
ATOM 1434 C CA . VAL A 1 189 ? -10.990 4.765 3.785 1.00 96.75 189 VAL A CA 1
ATOM 1435 C C . VAL A 1 189 ? -12.176 4.342 4.644 1.00 96.75 189 VAL A C 1
ATOM 1437 O O . VAL A 1 189 ? -12.464 4.937 5.680 1.00 96.75 189 VAL A O 1
ATOM 1440 N N . VAL A 1 190 ? -12.848 3.284 4.198 1.00 97.94 190 VAL A N 1
ATOM 1441 C CA . VAL A 1 190 ? -13.982 2.629 4.859 1.00 97.94 190 VAL A CA 1
ATOM 1442 C C . VAL A 1 190 ? -13.518 1.372 5.591 1.00 97.94 190 VAL A C 1
ATOM 1444 O O . VAL A 1 190 ? -13.955 1.134 6.720 1.00 97.94 190 VAL A O 1
ATOM 1447 N N . THR A 1 191 ? -12.615 0.610 4.970 1.00 97.94 191 THR A N 1
ATOM 1448 C CA . THR A 1 191 ? -12.011 -0.608 5.520 1.00 97.94 191 THR A CA 1
ATOM 1449 C C . THR A 1 191 ? -10.513 -0.408 5.693 1.00 97.94 191 THR A C 1
ATOM 1451 O O . THR A 1 191 ? -9.816 -0.116 4.721 1.00 97.94 191 THR A O 1
ATOM 1454 N N . LEU A 1 192 ? -10.018 -0.606 6.912 1.00 96.56 192 LEU A N 1
ATOM 1455 C CA . LEU A 1 192 ? -8.596 -0.598 7.232 1.00 96.56 192 LEU A CA 1
ATOM 1456 C C . LEU A 1 192 ? -8.189 -1.951 7.815 1.00 96.56 192 LEU A C 1
ATOM 1458 O O . LEU A 1 192 ? -8.715 -2.351 8.851 1.00 96.56 192 LEU A O 1
ATOM 1462 N N . THR A 1 193 ? -7.245 -2.625 7.168 1.00 95.62 193 THR A N 1
ATOM 1463 C CA . THR A 1 193 ? -6.646 -3.877 7.646 1.00 95.62 193 THR A CA 1
ATOM 1464 C C . THR A 1 193 ? -5.160 -3.670 7.904 1.00 95.62 193 THR A C 1
ATOM 1466 O O . THR A 1 193 ? -4.471 -3.074 7.075 1.00 95.62 193 THR A O 1
ATOM 1469 N N . ALA A 1 194 ? -4.661 -4.182 9.026 1.00 91.56 194 ALA A N 1
ATOM 1470 C CA . ALA A 1 194 ? -3.255 -4.135 9.396 1.00 91.56 194 ALA A CA 1
ATOM 1471 C C . ALA A 1 194 ? -2.726 -5.525 9.784 1.00 91.56 194 ALA A C 1
ATOM 1473 O O . ALA A 1 194 ? -3.206 -6.157 10.725 1.00 91.56 194 ALA A O 1
ATOM 1474 N N . GLU A 1 195 ? -1.696 -5.975 9.068 1.00 89.25 195 GLU A N 1
ATOM 1475 C CA . GLU A 1 195 ? -0.921 -7.186 9.353 1.00 89.25 195 GLU A CA 1
ATOM 1476 C C . GLU A 1 195 ? 0.502 -6.781 9.762 1.00 89.25 195 GLU A C 1
ATOM 1478 O O . GLU A 1 195 ? 1.378 -6.573 8.915 1.00 89.25 195 GLU A O 1
ATOM 1483 N N . ILE A 1 196 ? 0.725 -6.583 11.064 1.00 78.44 196 ILE A N 1
ATOM 1484 C CA . ILE A 1 196 ? 1.925 -5.900 11.570 1.00 78.44 196 ILE A CA 1
ATOM 1485 C C . ILE A 1 196 ? 2.468 -6.646 12.778 1.00 78.44 196 ILE A C 1
ATOM 1487 O O . ILE A 1 196 ? 1.800 -6.751 13.795 1.00 78.44 196 ILE A O 1
ATOM 1491 N N . GLY A 1 197 ? 3.682 -7.182 12.663 1.00 71.31 197 GLY A N 1
ATOM 1492 C CA . GLY A 1 197 ? 4.339 -7.862 13.781 1.00 71.31 197 GLY A CA 1
ATOM 1493 C C . GLY A 1 197 ? 5.151 -6.915 14.662 1.00 71.31 197 GLY A C 1
ATOM 1494 O O . GLY A 1 197 ? 5.096 -6.999 15.878 1.00 71.31 197 GLY A O 1
ATOM 1495 N N . TYR A 1 198 ? 5.935 -6.029 14.049 1.00 71.12 198 TYR A N 1
ATOM 1496 C CA . TYR A 1 198 ? 6.876 -5.165 14.760 1.00 71.12 198 TYR A CA 1
ATOM 1497 C C . TYR A 1 198 ? 7.007 -3.820 14.049 1.00 71.12 198 TYR A C 1
ATOM 1499 O O . TYR A 1 198 ? 6.815 -3.726 12.831 1.00 71.12 198 TYR A O 1
ATOM 1507 N N . ASP A 1 199 ? 7.383 -2.797 14.811 1.00 68.50 199 ASP A N 1
ATOM 1508 C CA . ASP A 1 199 ? 7.663 -1.463 14.300 1.00 68.50 199 ASP A CA 1
ATOM 1509 C C . ASP A 1 199 ? 9.041 -1.372 13.607 1.00 68.50 199 ASP A C 1
ATOM 1511 O O . ASP A 1 199 ? 9.791 -2.345 13.455 1.00 68.50 199 ASP A O 1
ATOM 1515 N N . VAL A 1 200 ? 9.402 -0.160 13.178 1.00 63.91 200 VAL A N 1
ATOM 1516 C CA . VAL A 1 200 ? 10.690 0.122 12.516 1.00 63.91 200 VAL A CA 1
ATOM 1517 C C . VAL A 1 200 ? 11.904 -0.014 13.441 1.00 63.91 200 VAL A C 1
ATOM 1519 O O . VAL A 1 200 ? 13.033 -0.050 12.953 1.00 63.91 200 VAL A O 1
ATOM 1522 N N . PHE A 1 201 ? 11.703 -0.098 14.756 1.00 66.81 201 PHE A N 1
ATOM 1523 C CA . PHE A 1 201 ? 12.747 -0.279 15.763 1.00 66.81 201 PHE A CA 1
ATOM 1524 C C . PHE A 1 201 ? 12.883 -1.739 16.220 1.00 66.81 201 PHE A C 1
ATOM 1526 O O . PHE A 1 201 ? 13.806 -2.056 16.974 1.00 66.81 201 PHE A O 1
ATOM 1533 N N . GLY A 1 202 ? 12.015 -2.634 15.742 1.00 68.56 202 GLY A N 1
ATOM 1534 C CA . GLY A 1 202 ? 11.968 -4.032 16.167 1.00 68.56 202 GLY A CA 1
ATOM 1535 C C . GLY A 1 202 ? 11.377 -4.252 17.545 1.00 68.56 202 GLY A C 1
ATOM 1536 O O . GLY A 1 202 ? 11.572 -5.325 18.119 1.00 68.56 202 GLY A O 1
ATOM 1537 N N . GLY A 1 203 ? 10.649 -3.258 18.051 1.00 72.19 203 GLY A N 1
ATOM 1538 C CA . GLY A 1 203 ? 9.706 -3.439 19.142 1.00 72.19 203 GLY A CA 1
ATOM 1539 C C . GLY A 1 203 ? 8.359 -3.918 18.610 1.00 72.19 203 GLY A C 1
ATOM 1540 O O . GLY A 1 203 ? 8.036 -3.725 17.436 1.00 72.19 203 GLY A O 1
ATOM 1541 N N . LEU A 1 204 ? 7.570 -4.553 19.475 1.00 76.56 204 LEU A N 1
ATOM 1542 C CA . LEU A 1 204 ? 6.136 -4.674 19.222 1.00 76.56 204 LEU A CA 1
ATOM 1543 C C . LEU A 1 204 ? 5.548 -3.260 19.126 1.00 76.56 204 LEU A C 1
ATOM 1545 O O . LEU A 1 204 ? 6.020 -2.343 19.801 1.00 76.56 204 LEU A O 1
ATOM 1549 N N . CYS A 1 205 ? 4.553 -3.061 18.266 1.00 77.31 205 CYS A N 1
ATOM 1550 C CA . CYS A 1 205 ? 3.950 -1.741 18.121 1.00 77.31 205 CYS A CA 1
ATOM 1551 C C . CYS A 1 205 ? 3.196 -1.373 19.413 1.00 77.31 205 CYS A C 1
ATOM 1553 O O . CYS A 1 205 ? 2.370 -2.165 19.861 1.00 77.31 205 CYS A O 1
ATOM 1555 N N . PRO A 1 206 ? 3.405 -0.190 20.015 1.00 81.12 206 PRO A N 1
ATOM 1556 C CA . PRO A 1 206 ? 2.597 0.213 21.161 1.00 81.12 206 PRO A CA 1
ATOM 1557 C C . PRO A 1 206 ? 1.144 0.421 20.717 1.00 81.12 206 PRO A C 1
ATOM 1559 O O . PRO A 1 206 ? 0.890 0.986 19.644 1.00 81.12 206 PRO A O 1
ATOM 1562 N N . ALA A 1 207 ? 0.185 -0.019 21.532 1.00 85.19 207 ALA A N 1
ATOM 1563 C CA . ALA A 1 207 ? -1.240 0.134 21.245 1.00 85.19 207 ALA A CA 1
ATOM 1564 C C . ALA A 1 207 ? -1.625 1.615 21.098 1.00 85.19 207 ALA A C 1
ATOM 1566 O O . ALA A 1 207 ? -2.493 1.940 20.287 1.00 85.19 207 ALA A O 1
ATOM 1567 N N . GLY A 1 208 ? -0.922 2.527 21.779 1.00 84.44 208 GLY A N 1
ATOM 1568 C CA . GLY A 1 208 ? -1.078 3.979 21.636 1.00 84.44 208 GLY A CA 1
ATOM 1569 C C . GLY A 1 208 ? -0.962 4.514 20.196 1.00 84.44 208 GLY A C 1
ATOM 1570 O O . GLY A 1 208 ? -1.509 5.570 19.893 1.00 84.44 208 GLY A O 1
ATOM 1571 N N . GLN A 1 209 ? -0.344 3.788 19.253 1.00 84.94 209 GLN A N 1
ATOM 1572 C CA . GLN A 1 209 ? -0.366 4.159 17.823 1.00 84.94 209 GLN A CA 1
ATOM 1573 C C . GLN A 1 209 ? -1.788 4.191 17.233 1.00 84.94 209 GLN A C 1
ATOM 1575 O O . GLN A 1 209 ? -2.056 4.930 16.284 1.00 84.94 209 GLN A O 1
ATOM 1580 N N . LEU A 1 210 ? -2.727 3.433 17.808 1.00 89.12 210 LEU A N 1
ATOM 1581 C CA . LEU A 1 210 ? -4.134 3.441 17.406 1.00 89.12 210 LEU A CA 1
ATOM 1582 C C . LEU A 1 210 ? -4.807 4.803 17.647 1.00 89.12 210 LEU A C 1
ATOM 1584 O O . LEU A 1 210 ? -5.800 5.108 16.987 1.00 89.12 210 LEU A O 1
ATOM 1588 N N . GLU A 1 211 ? -4.263 5.650 18.527 1.00 89.56 211 GLU A N 1
ATOM 1589 C CA . GLU A 1 211 ? -4.779 7.000 18.795 1.00 89.56 211 GLU A CA 1
ATOM 1590 C C . GLU A 1 211 ? -4.719 7.921 17.565 1.00 89.56 211 GLU A C 1
ATOM 1592 O O . GLU A 1 211 ? -5.457 8.905 17.488 1.00 89.56 211 GLU A O 1
ATOM 1597 N N . MET A 1 212 ? -3.898 7.582 16.561 1.00 88.06 212 MET A N 1
ATOM 1598 C CA . MET A 1 212 ? -3.872 8.274 15.267 1.00 88.06 212 MET A CA 1
ATOM 1599 C C . MET A 1 212 ? -5.199 8.145 14.501 1.00 88.06 212 MET A C 1
ATOM 1601 O O . MET A 1 212 ? -5.535 8.999 13.674 1.00 88.06 212 MET A O 1
ATOM 1605 N N . LEU A 1 213 ? -5.986 7.102 14.781 1.00 92.44 213 LEU A N 1
ATOM 1606 C CA . LEU A 1 213 ? -7.282 6.867 14.155 1.00 92.44 213 LEU A CA 1
ATOM 1607 C C . LEU A 1 213 ? -8.345 7.779 14.781 1.00 92.44 213 LEU A C 1
ATOM 1609 O O . LEU A 1 213 ? -9.120 7.385 15.653 1.00 92.44 213 LEU A O 1
ATOM 1613 N N . THR A 1 214 ? -8.392 9.025 14.317 1.00 93.69 214 THR A N 1
ATOM 1614 C CA . THR A 1 214 ? -9.393 10.014 14.743 1.00 93.69 214 THR A CA 1
ATOM 1615 C C . THR A 1 214 ? -10.553 10.114 13.744 1.00 93.69 214 THR A C 1
ATOM 1617 O O . THR A 1 214 ? -10.340 9.943 12.540 1.00 93.69 214 THR A O 1
ATOM 1620 N N . PRO A 1 215 ? -11.784 10.440 14.185 1.00 95.62 215 PRO A N 1
ATOM 1621 C CA . PRO A 1 215 ? -12.914 10.703 13.291 1.00 95.62 215 PRO A CA 1
ATOM 1622 C C . PRO A 1 215 ? -12.637 11.798 12.253 1.00 95.62 215 PRO A C 1
ATOM 1624 O O . PRO A 1 215 ? -13.170 11.753 11.148 1.00 95.62 215 PRO A O 1
ATOM 1627 N N . GLU A 1 216 ? -11.807 12.788 12.584 1.00 94.44 216 GLU A N 1
ATOM 1628 C CA . GLU A 1 216 ? -11.418 13.859 11.668 1.00 94.44 216 GLU A CA 1
ATOM 1629 C C . GLU A 1 216 ? -10.482 13.369 10.555 1.00 94.44 216 GLU A C 1
ATOM 1631 O O . GLU A 1 216 ? -10.631 13.785 9.404 1.00 94.44 216 GLU A O 1
ATOM 1636 N N . ALA A 1 217 ? -9.528 12.492 10.879 1.00 92.62 217 ALA A N 1
ATOM 1637 C CA . ALA A 1 217 ? -8.586 11.923 9.914 1.00 92.62 217 ALA A CA 1
ATOM 1638 C C . ALA A 1 217 ? -9.186 10.754 9.106 1.00 92.62 217 ALA A C 1
ATOM 1640 O O . ALA A 1 217 ? -8.822 10.559 7.942 1.00 92.62 217 ALA A O 1
ATOM 1641 N N . TYR A 1 218 ? -10.136 10.027 9.705 1.00 95.25 218 TYR A N 1
ATOM 1642 C CA . TYR A 1 218 ? -10.775 8.815 9.177 1.00 95.25 218 TYR A CA 1
ATOM 1643 C C . TYR A 1 218 ? -12.319 8.869 9.239 1.00 95.25 218 TYR A C 1
ATOM 1645 O O . TYR A 1 218 ? -12.965 7.966 9.780 1.00 95.25 218 TYR A O 1
ATOM 1653 N N . PRO A 1 219 ? -12.976 9.896 8.672 1.00 96.00 219 PRO A N 1
ATOM 1654 C CA . PRO A 1 219 ? -14.427 10.089 8.795 1.00 96.00 219 PRO A CA 1
ATOM 1655 C C . PRO A 1 219 ? -15.273 8.967 8.166 1.00 96.00 219 PRO A C 1
ATOM 1657 O O . PRO A 1 219 ? -16.405 8.705 8.597 1.00 96.00 219 PRO A O 1
ATOM 1660 N N . ALA A 1 220 ? -14.749 8.299 7.136 1.00 96.81 220 ALA A N 1
ATOM 1661 C CA . ALA A 1 220 ? -15.440 7.227 6.424 1.00 96.81 220 ALA A CA 1
ATOM 1662 C C . ALA A 1 220 ? -15.233 5.836 7.045 1.00 96.81 220 ALA A C 1
ATOM 1664 O O . ALA A 1 220 ? -15.950 4.913 6.667 1.00 96.81 220 ALA A O 1
ATOM 1665 N N . LEU A 1 221 ? -14.319 5.684 8.012 1.00 97.56 221 LEU A N 1
ATOM 1666 C CA . LEU A 1 221 ? -13.920 4.377 8.529 1.00 97.56 221 LEU A CA 1
ATOM 1667 C C . LEU A 1 221 ? -15.083 3.682 9.242 1.00 97.56 221 LEU A C 1
ATOM 1669 O O . LEU A 1 221 ? -15.680 4.248 10.164 1.00 97.56 221 LEU A O 1
ATOM 1673 N N . ARG A 1 222 ? -15.401 2.461 8.806 1.00 97.38 222 ARG A N 1
ATOM 1674 C CA . ARG A 1 222 ? -16.446 1.595 9.379 1.00 97.38 222 ARG A CA 1
ATOM 1675 C C . ARG A 1 222 ? -15.914 0.239 9.811 1.00 97.38 222 ARG A C 1
ATOM 1677 O O . ARG A 1 222 ? -16.500 -0.367 10.703 1.00 97.38 222 ARG A O 1
ATOM 1684 N N . ARG A 1 223 ? -14.813 -0.225 9.227 1.00 97.62 223 ARG A N 1
ATOM 1685 C CA . ARG A 1 223 ? -14.200 -1.499 9.584 1.00 97.62 223 ARG A CA 1
ATOM 1686 C C . ARG A 1 223 ? -12.720 -1.331 9.884 1.00 97.62 223 ARG A C 1
ATOM 1688 O O . ARG A 1 223 ? -11.989 -0.796 9.055 1.00 97.62 223 ARG A O 1
ATOM 1695 N N . LEU A 1 224 ? -12.309 -1.838 11.041 1.00 96.25 224 LEU A N 1
ATOM 1696 C CA . LEU A 1 224 ? -10.912 -1.970 11.435 1.00 96.25 224 LEU A CA 1
ATOM 1697 C C . LEU A 1 224 ? -10.604 -3.449 11.677 1.00 96.25 224 LEU A C 1
ATOM 1699 O O . LEU A 1 224 ? -11.270 -4.084 12.491 1.00 96.25 224 LEU A O 1
ATOM 1703 N N . ASP A 1 225 ? -9.605 -3.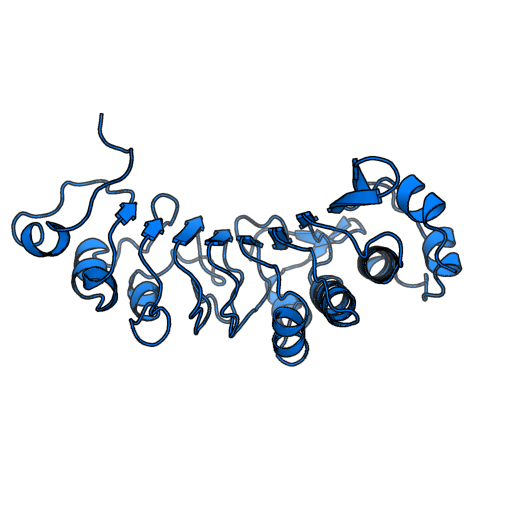980 10.982 1.00 95.19 225 ASP A N 1
ATOM 1704 C CA . ASP A 1 225 ? -9.079 -5.324 11.196 1.00 95.19 225 ASP A CA 1
ATOM 1705 C C . ASP A 1 225 ? -7.608 -5.244 11.601 1.00 95.19 225 ASP A C 1
ATOM 1707 O O . ASP A 1 225 ? -6.737 -4.902 10.804 1.00 95.19 225 ASP A O 1
ATOM 1711 N N . ILE A 1 226 ? -7.361 -5.546 12.868 1.00 92.06 226 ILE A N 1
ATOM 1712 C CA . ILE A 1 226 ? -6.043 -5.639 13.496 1.00 92.06 226 ILE A CA 1
ATOM 1713 C C . ILE A 1 226 ? -5.829 -7.049 14.061 1.00 92.06 226 ILE A C 1
ATOM 1715 O O . ILE A 1 226 ? -5.000 -7.254 14.942 1.00 92.06 226 ILE A O 1
ATOM 1719 N N . SER A 1 227 ? -6.572 -8.047 13.567 1.00 90.62 227 SER A N 1
ATOM 1720 C CA . SER A 1 227 ? -6.515 -9.433 14.057 1.00 90.62 227 SER A CA 1
ATOM 1721 C C . SER A 1 227 ? -5.164 -10.115 13.830 1.00 90.62 227 SER A C 1
ATOM 1723 O O . SER A 1 227 ? -4.848 -11.120 14.462 1.00 90.62 227 SER A O 1
ATOM 1725 N N . ARG A 1 228 ? -4.354 -9.566 12.924 1.00 88.69 228 ARG A N 1
ATOM 1726 C CA . ARG A 1 228 ? -2.990 -10.017 12.629 1.00 88.69 228 ARG A CA 1
ATOM 1727 C C . ARG A 1 228 ? -1.935 -8.982 13.014 1.00 88.69 228 ARG A C 1
ATOM 1729 O O . ARG A 1 228 ? -0.793 -9.090 12.567 1.00 88.69 228 ARG A O 1
ATOM 1736 N N . ALA A 1 229 ? -2.309 -7.979 13.802 1.00 87.31 229 ALA A N 1
ATOM 1737 C CA . ALA A 1 229 ? -1.367 -7.052 14.402 1.00 87.31 229 ALA A CA 1
ATOM 1738 C C . ALA A 1 229 ? -0.887 -7.590 15.760 1.00 87.31 229 ALA A C 1
ATOM 1740 O O . ALA A 1 229 ? -1.652 -8.217 16.492 1.00 87.31 229 ALA A O 1
ATOM 1741 N N . GLN A 1 230 ? 0.379 -7.350 16.090 1.00 84.44 230 GLN A N 1
ATOM 1742 C CA . GLN A 1 230 ? 0.979 -7.657 17.384 1.00 84.44 230 GLN A CA 1
ATOM 1743 C C . GLN A 1 230 ? 1.321 -6.340 18.079 1.00 84.44 230 GLN A C 1
ATOM 1745 O O . GLN A 1 230 ? 2.061 -5.515 17.535 1.00 84.44 230 GLN A O 1
ATOM 1750 N N . PHE A 1 231 ? 0.759 -6.150 19.271 1.00 83.94 231 PHE A N 1
ATOM 1751 C CA . PHE A 1 231 ? 0.982 -4.967 20.094 1.00 83.94 231 PHE A CA 1
ATOM 1752 C C . PHE A 1 231 ? 1.824 -5.304 21.321 1.00 83.94 231 PHE A C 1
ATOM 1754 O O . PHE A 1 231 ? 1.901 -6.466 21.718 1.00 83.94 231 PHE A O 1
ATOM 1761 N N . ASP A 1 232 ? 2.475 -4.291 21.890 1.00 80.75 232 ASP A N 1
ATOM 1762 C CA . ASP A 1 232 ? 3.245 -4.425 23.126 1.00 80.75 232 ASP A CA 1
ATOM 1763 C C . ASP A 1 232 ? 2.349 -4.901 24.285 1.00 80.75 232 ASP A C 1
ATOM 1765 O O . ASP A 1 232 ? 1.294 -4.322 24.538 1.00 80.75 232 ASP A O 1
ATOM 1769 N N . GLU A 1 233 ? 2.777 -5.956 24.985 1.00 73.50 233 GLU A N 1
ATOM 1770 C CA . GLU A 1 233 ? 2.055 -6.558 26.116 1.00 73.50 233 GLU A CA 1
ATOM 1771 C C . GLU A 1 233 ? 2.017 -5.631 27.343 1.00 73.50 233 GLU A C 1
ATOM 1773 O O . GLU A 1 233 ? 1.195 -5.821 28.242 1.00 73.50 233 GLU A O 1
ATOM 1778 N N . ASP A 1 234 ? 2.899 -4.626 27.389 1.00 68.88 234 ASP A N 1
ATOM 1779 C CA . ASP A 1 234 ? 2.938 -3.627 28.458 1.00 68.88 234 ASP A CA 1
ATOM 1780 C C . ASP A 1 234 ? 1.735 -2.652 28.413 1.00 68.88 234 ASP A C 1
ATOM 1782 O O . ASP A 1 234 ? 1.479 -1.946 29.396 1.00 68.88 234 ASP A O 1
ATOM 1786 N N . GLU A 1 235 ? 0.970 -2.620 27.312 1.00 73.25 235 GLU A N 1
ATOM 1787 C CA . GLU A 1 235 ? -0.240 -1.806 27.148 1.00 73.25 235 GLU A CA 1
ATOM 1788 C C . GLU A 1 235 ? -1.510 -2.672 27.061 1.00 73.25 235 GLU A C 1
ATOM 1790 O O . GLU A 1 235 ? -1.580 -3.661 26.333 1.00 73.25 235 GLU A O 1
ATOM 1795 N N . ASP A 1 236 ? -2.565 -2.278 27.783 1.00 83.88 236 ASP A N 1
ATOM 1796 C CA . ASP A 1 236 ? -3.867 -2.947 27.692 1.00 83.88 236 ASP A CA 1
ATOM 1797 C C . ASP A 1 236 ? -4.578 -2.513 26.400 1.00 83.88 236 ASP A C 1
ATOM 1799 O O . ASP A 1 236 ? -5.256 -1.484 26.347 1.00 83.88 236 ASP A O 1
ATOM 1803 N N . LEU A 1 237 ? -4.417 -3.318 25.345 1.00 87.62 237 LEU A N 1
ATOM 1804 C CA . LEU A 1 237 ? -5.013 -3.087 24.027 1.00 87.62 237 LEU A CA 1
ATOM 1805 C C . LEU A 1 237 ? -6.526 -2.824 24.096 1.00 87.62 237 LEU A C 1
ATOM 1807 O O . LEU A 1 237 ? -7.038 -1.990 23.348 1.00 87.62 237 LEU A O 1
ATOM 1811 N N . LEU A 1 238 ? -7.258 -3.520 24.973 1.00 88.31 238 LEU A N 1
ATOM 1812 C CA . LEU A 1 238 ? -8.707 -3.352 25.087 1.00 88.31 238 LEU A CA 1
ATOM 1813 C C . LEU A 1 238 ? -9.077 -2.009 25.717 1.00 88.31 238 LEU A C 1
ATOM 1815 O O . LEU A 1 238 ? -10.057 -1.399 25.284 1.00 88.31 238 LEU A O 1
ATOM 1819 N N . GLU A 1 239 ? -8.306 -1.541 26.698 1.00 89.75 239 GLU A N 1
ATOM 1820 C CA . GLU A 1 239 ? -8.460 -0.193 27.257 1.00 89.75 239 GLU A CA 1
ATOM 1821 C C . GLU A 1 239 ? -8.169 0.868 26.203 1.00 89.75 239 GLU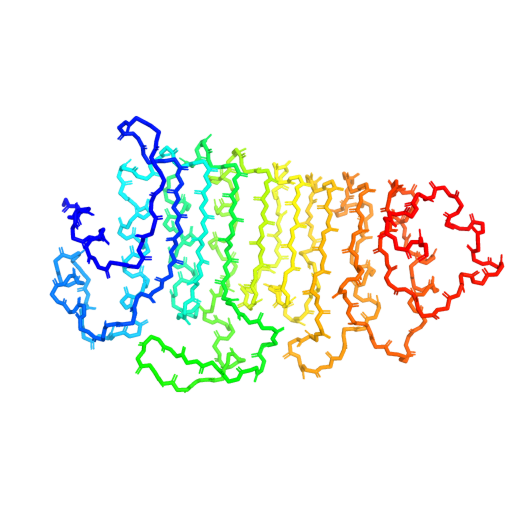 A C 1
ATOM 1823 O O . GLU A 1 239 ? -8.998 1.753 25.986 1.00 89.75 239 GLU A O 1
ATOM 1828 N N . THR A 1 240 ? -7.051 0.740 25.483 1.00 90.56 240 THR A N 1
ATOM 1829 C CA . THR A 1 240 ? -6.697 1.680 24.417 1.00 90.56 240 THR A CA 1
ATOM 1830 C C . THR A 1 240 ? -7.803 1.747 23.371 1.00 90.56 240 THR A C 1
ATOM 1832 O O . THR A 1 240 ? -8.288 2.833 23.063 1.00 90.56 240 THR A O 1
ATOM 1835 N N . LEU A 1 241 ? -8.279 0.596 22.879 1.00 90.69 241 LEU A N 1
ATOM 1836 C CA . LEU A 1 241 ? -9.388 0.518 21.922 1.00 90.69 241 LEU A CA 1
ATOM 1837 C C . LEU A 1 241 ? -10.673 1.161 22.460 1.00 90.69 241 LEU A C 1
ATOM 1839 O O . LEU A 1 241 ? -11.358 1.858 21.709 1.00 90.69 241 LEU A O 1
ATOM 1843 N N . ALA A 1 242 ? -11.004 0.945 23.737 1.00 90.69 242 ALA A N 1
ATOM 1844 C CA . ALA A 1 242 ? -12.201 1.498 24.373 1.00 90.69 242 ALA A CA 1
ATOM 1845 C C . ALA A 1 242 ? -12.179 3.035 24.457 1.00 90.69 242 ALA A C 1
ATOM 1847 O O . ALA A 1 242 ? -13.241 3.670 24.463 1.00 90.69 242 ALA A O 1
ATOM 1848 N N . GLU A 1 243 ? -10.990 3.633 24.504 1.00 92.44 243 GLU A N 1
ATOM 1849 C CA . GLU A 1 243 ? -10.797 5.082 24.553 1.00 92.44 243 GLU A CA 1
ATOM 1850 C C . GLU A 1 243 ? -10.783 5.743 23.165 1.00 92.44 243 GLU A C 1
ATOM 1852 O O . GLU A 1 243 ? -11.016 6.953 23.064 1.00 92.44 243 GLU A O 1
ATOM 1857 N N . LEU A 1 244 ? -10.601 4.972 22.084 1.00 92.00 244 LEU A N 1
ATOM 1858 C CA . LEU A 1 244 ? -10.512 5.519 20.730 1.00 92.00 244 LEU A CA 1
ATOM 1859 C C . LEU A 1 244 ? -11.817 6.211 20.301 1.00 92.00 244 LEU A C 1
ATOM 1861 O O . LEU A 1 244 ? -12.867 5.567 20.185 1.00 92.00 244 LEU A O 1
ATOM 1865 N N . PRO A 1 245 ? -11.780 7.507 19.937 1.00 90.50 245 PRO A N 1
ATOM 1866 C CA . PRO A 1 245 ? -12.975 8.214 19.481 1.00 90.50 245 PRO A CA 1
ATOM 1867 C C . PRO A 1 245 ? -13.602 7.599 18.220 1.00 90.50 245 PRO A C 1
ATOM 1869 O O . PRO A 1 245 ? -14.826 7.640 18.062 1.00 90.50 245 PRO A O 1
ATOM 1872 N N . VAL A 1 246 ? -12.785 6.995 17.347 1.00 93.00 246 VAL A N 1
ATOM 1873 C CA . VAL A 1 246 ? -13.246 6.330 16.119 1.00 93.00 246 VAL A CA 1
ATOM 1874 C C . VAL A 1 246 ? -14.066 5.069 16.395 1.00 93.00 246 VAL A C 1
ATOM 1876 O O . VAL A 1 246 ? -14.886 4.686 15.565 1.00 93.00 246 VAL A O 1
ATOM 1879 N N . LEU A 1 247 ? -13.945 4.455 17.577 1.00 93.38 247 LEU A N 1
ATOM 1880 C CA . LEU A 1 247 ? -14.670 3.228 17.916 1.00 93.38 247 LEU A CA 1
ATOM 1881 C C . LEU A 1 247 ? -16.191 3.393 17.761 1.00 93.38 247 LEU A C 1
ATOM 1883 O O . LEU A 1 247 ? -16.891 2.477 17.335 1.00 93.38 247 LEU A O 1
ATOM 1887 N N . ARG A 1 248 ? -16.711 4.593 18.050 1.00 90.75 248 ARG A N 1
ATOM 1888 C CA . ARG A 1 248 ? -18.149 4.907 17.983 1.00 90.75 248 ARG A CA 1
ATOM 1889 C C . ARG A 1 248 ? -18.729 4.917 16.569 1.00 90.75 248 ARG A C 1
ATOM 1891 O O . ARG A 1 248 ? -19.947 4.846 16.435 1.00 90.75 248 ARG A O 1
ATOM 1898 N N . GLN A 1 249 ? -17.896 5.071 15.540 1.00 95.12 249 GLN A N 1
ATOM 1899 C CA . GLN A 1 249 ? -18.330 5.031 14.137 1.00 95.12 249 GLN A CA 1
ATOM 1900 C C . GLN A 1 249 ? -18.011 3.699 13.455 1.00 95.12 249 GLN A C 1
ATOM 1902 O O . GLN A 1 249 ? -18.482 3.476 12.341 1.00 95.12 249 GLN A O 1
ATOM 1907 N N . LEU A 1 250 ? -17.221 2.831 14.094 1.00 96.56 250 LEU A N 1
ATOM 1908 C CA . LEU A 1 250 ? -16.973 1.492 13.583 1.00 96.56 250 LEU A CA 1
ATOM 1909 C C . LEU A 1 250 ? -18.252 0.650 13.667 1.00 96.56 250 LEU A C 1
ATOM 1911 O O . LEU A 1 250 ? -19.006 0.704 14.637 1.00 96.56 250 LEU A O 1
ATOM 1915 N N . GLU A 1 251 ? -18.469 -0.137 12.624 1.00 96.00 251 GLU A N 1
ATOM 1916 C CA . GLU A 1 251 ? -19.501 -1.168 12.514 1.00 96.00 251 GLU A CA 1
ATOM 1917 C C . GLU A 1 251 ? -18.896 -2.559 12.765 1.00 96.00 251 GLU A C 1
ATOM 1919 O O . GLU A 1 251 ? -19.569 -3.471 13.248 1.00 96.00 251 GLU A O 1
ATOM 1924 N N . THR A 1 252 ? -17.608 -2.727 12.454 1.00 96.00 252 THR A N 1
ATOM 1925 C CA . THR A 1 252 ? -16.869 -3.982 12.616 1.00 96.00 252 THR A CA 1
ATOM 1926 C C . THR A 1 252 ? -15.476 -3.699 13.165 1.00 96.00 252 THR A C 1
ATOM 1928 O O . THR A 1 252 ? -14.772 -2.815 12.670 1.00 96.00 252 THR A O 1
ATOM 1931 N N . LEU A 1 253 ? -15.092 -4.467 14.181 1.00 94.31 253 LEU A N 1
ATOM 1932 C CA . LEU A 1 253 ? -13.747 -4.494 14.741 1.00 94.31 253 LEU A CA 1
ATOM 1933 C C . LEU A 1 253 ? -13.300 -5.952 14.816 1.00 94.31 253 LEU A C 1
ATOM 1935 O O . LEU A 1 253 ? -13.879 -6.735 15.569 1.00 94.31 253 LEU A O 1
ATOM 1939 N N . ASP A 1 254 ? -12.276 -6.288 14.043 1.00 93.06 254 ASP A N 1
ATOM 1940 C CA . ASP A 1 254 ? -11.633 -7.595 14.069 1.00 93.06 254 ASP A CA 1
ATOM 1941 C C . ASP A 1 254 ? -10.314 -7.457 14.842 1.00 93.06 254 ASP A C 1
ATOM 1943 O O . ASP A 1 254 ? -9.413 -6.719 14.445 1.00 93.06 254 ASP A O 1
ATOM 1947 N N . VAL A 1 255 ? -10.215 -8.133 15.985 1.00 89.44 255 VAL A N 1
ATOM 1948 C CA . VAL A 1 255 ? -9.044 -8.110 16.869 1.00 89.44 255 VAL A CA 1
ATOM 1949 C C . VAL A 1 255 ? -8.819 -9.516 17.417 1.00 89.44 255 VAL A C 1
ATOM 1951 O O . VAL A 1 255 ? -9.774 -10.190 17.806 1.00 89.44 255 VAL A O 1
ATOM 1954 N N . ALA A 1 256 ? -7.569 -9.976 17.414 1.00 84.75 256 ALA A N 1
ATOM 1955 C CA . ALA A 1 256 ? -7.203 -11.229 18.056 1.00 84.75 256 ALA A CA 1
ATOM 1956 C C . ALA A 1 256 ? -7.042 -10.959 19.551 1.00 84.75 256 ALA A C 1
ATOM 1958 O O . ALA A 1 256 ? -6.248 -10.109 19.945 1.00 84.75 256 ALA A O 1
ATOM 1959 N N . LEU A 1 257 ? -7.838 -11.647 20.366 1.00 78.19 257 LEU A N 1
ATOM 1960 C CA . LEU A 1 257 ? -7.801 -11.531 21.817 1.00 78.19 257 LEU A CA 1
ATOM 1961 C C . LEU A 1 257 ? -7.452 -12.891 22.406 1.00 78.19 257 LEU A C 1
ATOM 1963 O O . LEU A 1 257 ? -8.063 -13.896 22.043 1.00 78.19 257 LEU A O 1
ATOM 1967 N N . ASP A 1 258 ? -6.509 -12.899 23.341 1.00 71.12 258 ASP A N 1
ATOM 1968 C CA . ASP A 1 258 ? -6.181 -14.093 24.124 1.00 71.12 258 ASP A CA 1
ATOM 1969 C C . ASP A 1 258 ? -7.169 -14.312 25.286 1.00 71.12 258 ASP A C 1
ATOM 1971 O O . ASP A 1 258 ? -7.250 -15.409 25.842 1.00 71.12 258 ASP A O 1
ATOM 1975 N N . GLU A 1 259 ? -7.946 -13.281 25.640 1.00 73.44 259 GLU A N 1
ATOM 1976 C CA . GLU A 1 259 ? -8.910 -13.286 26.742 1.00 73.44 259 GLU A CA 1
ATOM 1977 C C . GLU A 1 259 ? -10.249 -12.638 26.344 1.00 73.44 259 GLU A C 1
ATOM 1979 O O . GLU A 1 259 ? -10.334 -11.816 25.428 1.00 73.44 259 GLU A O 1
ATOM 1984 N N . ASP A 1 260 ? -11.320 -12.995 27.059 1.00 80.12 260 ASP A N 1
ATOM 1985 C CA . ASP A 1 260 ? -12.636 -12.381 26.880 1.00 80.12 260 ASP A CA 1
ATOM 1986 C C . ASP A 1 260 ? -12.622 -10.885 27.235 1.00 80.12 260 ASP A C 1
ATOM 1988 O O . ASP A 1 260 ? -11.919 -10.439 28.143 1.00 80.12 260 ASP A O 1
ATOM 1992 N N . VAL A 1 261 ? -13.483 -10.099 26.576 1.00 81.94 261 VAL A N 1
ATOM 1993 C CA . VAL A 1 261 ? -13.633 -8.672 26.900 1.00 81.94 261 VAL A CA 1
ATOM 1994 C C . VAL A 1 261 ? -14.161 -8.522 28.334 1.00 81.94 261 VAL A C 1
ATOM 1996 O O . VAL A 1 261 ? -15.245 -9.035 28.633 1.00 81.94 261 VAL A O 1
ATOM 1999 N N . PRO A 1 262 ? -13.467 -7.774 29.215 1.00 84.31 262 PRO A N 1
ATOM 2000 C CA . PRO A 1 262 ? -13.915 -7.557 30.585 1.00 84.31 262 PRO A CA 1
ATOM 2001 C C . PRO A 1 262 ? -15.333 -6.974 30.652 1.00 84.31 262 PRO A C 1
ATOM 2003 O O . PRO A 1 262 ? -15.668 -6.056 29.902 1.00 84.31 262 PRO A O 1
ATOM 2006 N N . GLU A 1 263 ? -16.154 -7.417 31.614 1.00 86.62 263 GLU A N 1
ATOM 2007 C CA . GLU A 1 263 ? -17.558 -6.974 31.757 1.00 86.62 263 GLU A CA 1
ATOM 2008 C C . GLU A 1 263 ? -17.717 -5.445 31.805 1.00 86.62 263 GLU A C 1
ATOM 2010 O O . GLU A 1 263 ? -18.702 -4.894 31.316 1.00 86.62 263 GLU A O 1
ATOM 2015 N N . ARG A 1 264 ? -16.727 -4.743 32.372 1.00 90.81 264 ARG A N 1
ATOM 2016 C CA . ARG A 1 264 ? -16.699 -3.275 32.450 1.00 90.81 264 ARG A CA 1
ATOM 2017 C C . ARG A 1 264 ? -16.564 -2.593 31.081 1.00 90.81 264 ARG A C 1
ATOM 2019 O O . ARG A 1 264 ? -17.044 -1.474 30.930 1.00 90.81 264 ARG A O 1
ATOM 2026 N N . LEU A 1 265 ? -15.921 -3.252 30.115 1.00 89.19 265 LEU A N 1
ATOM 2027 C CA . LEU A 1 265 ? -15.695 -2.758 28.756 1.00 89.19 265 LEU A CA 1
ATOM 2028 C C . LEU A 1 265 ? -16.756 -3.253 27.771 1.00 89.19 265 LEU A C 1
ATOM 2030 O O . LEU A 1 265 ? -16.993 -2.600 26.759 1.00 89.19 265 LEU A O 1
ATOM 2034 N N . ALA A 1 266 ? -17.462 -4.343 28.081 1.00 85.56 266 ALA A N 1
ATOM 2035 C CA . ALA A 1 266 ? -18.501 -4.903 27.215 1.00 85.56 266 ALA A CA 1
ATOM 2036 C C . ALA A 1 266 ? -19.532 -3.871 26.688 1.00 85.56 266 ALA A C 1
ATOM 2038 O O . ALA A 1 266 ? -19.844 -3.920 25.498 1.00 85.56 266 ALA A O 1
ATOM 2039 N N . PRO A 1 267 ? -20.027 -2.889 27.478 1.00 88.88 267 PRO A N 1
ATOM 2040 C CA . PRO A 1 267 ? -20.944 -1.867 26.964 1.00 88.88 267 PRO A CA 1
ATOM 2041 C C . PRO A 1 267 ? -20.339 -0.960 25.884 1.00 88.88 267 PRO A C 1
ATOM 2043 O O . PRO A 1 267 ? -21.083 -0.422 25.069 1.00 88.88 267 PRO A O 1
ATOM 2046 N N . VAL A 1 268 ? -19.015 -0.774 25.886 1.00 89.38 268 VAL A N 1
ATOM 2047 C CA . VAL A 1 268 ? -18.289 0.084 24.936 1.00 89.38 268 VAL A CA 1
ATOM 2048 C C . VAL A 1 268 ? -18.209 -0.569 23.555 1.00 89.38 268 VAL A C 1
ATOM 2050 O O . VAL A 1 268 ? -18.307 0.124 22.547 1.00 89.38 268 VAL A O 1
ATOM 2053 N N . PHE A 1 269 ? -18.103 -1.899 23.512 1.00 89.06 269 PHE A N 1
ATOM 2054 C CA . PHE A 1 269 ? -18.022 -2.685 22.276 1.00 89.06 269 PHE A CA 1
ATOM 2055 C C . PHE A 1 269 ? -19.376 -3.256 21.823 1.00 89.06 269 PHE A C 1
ATOM 2057 O O . PHE A 1 269 ? -19.451 -3.910 20.789 1.00 89.06 269 PHE A O 1
ATOM 2064 N N . ALA A 1 270 ? -20.458 -3.018 22.572 1.00 86.12 270 ALA A N 1
ATOM 2065 C CA . ALA A 1 270 ? -21.752 -3.671 22.362 1.00 86.12 270 ALA A CA 1
ATOM 2066 C C . ALA A 1 270 ? -22.399 -3.401 20.989 1.00 86.12 270 ALA A C 1
ATOM 2068 O O . ALA A 1 270 ? -23.269 -4.163 20.568 1.00 86.12 270 ALA A O 1
ATOM 2069 N N . HIS A 1 271 ? -22.024 -2.313 20.305 1.00 87.31 271 HIS A N 1
ATOM 2070 C CA . HIS A 1 271 ? -22.524 -1.983 18.965 1.00 87.31 271 HIS A CA 1
ATOM 2071 C C . HIS A 1 271 ? -21.740 -2.651 17.831 1.00 87.31 271 HIS A C 1
ATOM 2073 O O . HIS A 1 271 ? -22.182 -2.574 16.686 1.00 87.31 271 HIS A O 1
ATOM 2079 N N . LEU A 1 272 ? -20.601 -3.279 18.126 1.00 88.25 272 LEU A N 1
ATOM 2080 C CA . LEU A 1 272 ? -19.717 -3.864 17.125 1.00 88.25 272 LEU A CA 1
ATOM 2081 C C . LEU A 1 272 ? -20.081 -5.319 16.861 1.00 88.25 272 LEU A C 1
ATOM 2083 O O . LEU A 1 272 ? -20.324 -6.104 17.778 1.00 88.25 272 LEU A O 1
ATOM 2087 N N . VAL A 1 273 ? -20.067 -5.690 15.584 1.00 73.56 273 VAL A N 1
ATOM 2088 C CA . VAL A 1 273 ? -20.085 -7.095 15.179 1.00 73.56 273 VAL A CA 1
ATOM 2089 C C . VAL A 1 273 ? -18.641 -7.593 15.170 1.00 73.56 273 VAL A C 1
ATOM 2091 O O . VAL A 1 273 ? -17.797 -6.997 14.500 1.00 73.56 273 VAL A O 1
ATOM 2094 N N . ARG A 1 274 ? -18.359 -8.681 15.893 1.00 64.12 274 ARG A N 1
ATOM 2095 C CA . ARG A 1 274 ? -17.105 -9.432 15.740 1.00 64.12 274 ARG A CA 1
ATOM 2096 C C . ARG A 1 274 ? -17.185 -10.256 14.452 1.00 64.12 274 ARG A C 1
ATOM 2098 O O . ARG A 1 274 ? -18.133 -11.026 14.282 1.00 64.12 274 ARG A O 1
ATOM 2105 N N . GLY A 1 275 ? -16.247 -10.066 13.524 1.00 51.75 275 GLY A N 1
ATOM 2106 C CA . GLY A 1 275 ? -16.062 -10.958 12.378 1.00 51.75 275 GLY A CA 1
ATOM 2107 C C . GLY A 1 275 ? -15.425 -12.290 12.800 1.00 51.75 275 GLY A C 1
ATOM 2108 O O . GLY A 1 275 ? -15.092 -12.476 13.969 1.00 51.75 275 GLY A O 1
ATOM 2109 N N . PRO A 1 276 ? -15.315 -13.274 11.891 1.00 38.47 276 PRO A N 1
ATOM 2110 C CA . PRO A 1 276 ? -15.162 -14.681 12.255 1.00 38.47 276 PRO A CA 1
ATOM 2111 C C . PRO A 1 276 ? -13.814 -14.989 12.929 1.00 38.47 276 PRO A C 1
ATOM 2113 O O . PRO A 1 276 ? -12.789 -15.121 12.264 1.00 38.47 276 PRO A O 1
ATOM 2116 N N . GLY A 1 277 ? -13.877 -15.175 14.249 1.00 46.69 277 GLY A N 1
ATOM 2117 C CA . GLY A 1 277 ? -12.893 -15.820 15.127 1.00 46.69 277 GLY A CA 1
ATOM 2118 C C . GLY A 1 277 ? -13.553 -16.542 16.316 1.00 46.69 277 GLY A C 1
ATOM 2119 O O . GLY A 1 277 ? -12.867 -16.944 17.247 1.00 46.69 277 GLY A O 1
ATOM 2120 N N . GLU A 1 278 ? -14.880 -16.708 16.283 1.00 34.47 278 GLU A N 1
ATOM 2121 C CA . GLU A 1 278 ? -15.667 -17.445 17.275 1.00 34.47 278 GLU A CA 1
ATOM 2122 C C . GLU A 1 278 ? -16.227 -18.720 16.622 1.00 34.47 278 GLU A C 1
ATOM 2124 O O . GLU A 1 278 ? -17.176 -18.658 15.840 1.00 34.47 278 GLU A O 1
ATOM 2129 N N . ASP A 1 279 ? -15.562 -19.848 16.892 1.00 35.78 279 ASP A N 1
ATOM 2130 C CA . ASP A 1 279 ? -16.149 -21.173 17.165 1.00 35.78 279 ASP A CA 1
ATOM 2131 C C . ASP A 1 279 ? -15.104 -22.069 17.861 1.00 35.78 279 ASP A C 1
ATOM 2133 O O . ASP A 1 279 ? -14.015 -22.299 17.278 1.00 35.78 279 ASP A O 1
#

Radius of gyration: 20.19 Å; chains: 1; bounding box: 49×37×61 Å

Sequence (279 aa):
MTDFDALRSDGSWQLTTTGDRITGAVFRLAPTPDRRALVEALGADASDPEQWESVLLEAFLTAPESADLTSLELHLTDFHHSAARAAAALASRGREHLVELHFGHDFTLLYEHATTSTGRRFNPLEKLNEGFANESAVDLWSALPALRALTLRGGLLLDDMGSTTVTDLHVIGAPFAIGALFPDRAPGVVTLTAEIGYDVFGGLCPAGQLEMLTPEAYPALRRLDISRAQFDEDEDLLETLAELPVLRQLETLDVALDEDVPERLAPVFAHLVRGPGED

pLDDT: mean 84.45, std 12.28, range [34.47, 98.31]